Protein AF-A0A9D6YCY3-F1 (afdb_monomer)

Radius of gyration: 17.02 Å; Cα contacts (8 Å, |Δi|>4): 293; chains: 1; bounding box: 38×42×49 Å

Nearest PDB structures (foldseek):
  4r28-assembly1_B  TM=4.384E-01  e=3.736E-01  Mycobacterium sp. JLS
  1bam-assembly1_A-2  TM=3.112E-01  e=9.175E-02  Bacillus amyloliquefaciens
  2bam-assembly1_B  TM=3.836E-01  e=2.390E-01  Bacillus amyloliquefaciens
  2cv9-assembly1_A  TM=3.085E-01  e=8.564E-01  Thermus thermophilus HB8
  6ekr-assembly1_A-2  TM=2.820E-01  e=7.500E+00  Klebsiella pneumoniae

Mean predicted aligned error: 8.93 Å

pLDDT: mean 78.01, std 16.7, range [32.91, 96.12]

Foldseek 3Di:
DDDDPPPPQDWDFLLRLLVVVVVLVVVLVVDPCSVPPDCPPLNVQQVVQSVVQVQVCVVVVFPGKTKRQPDDVQARIWIWGDDPNDIQIAGEHEDEPDPPDPVDDPVNVLVVQLPRADLRYEYEYEYPDQDDDPDDDRDDHNYVWYKYKYQPDPVSQWMWIWTDNDPDIDIDIDGDDSDPPD

Solvent-accessible surface area (backbone atoms only — not comparable to full-atom values): 10715 Å² total; per-residue (Å²): 136,84,87,74,86,65,74,85,74,76,60,34,38,40,68,56,49,43,50,51,52,52,51,50,55,53,51,35,76,72,36,90,66,36,83,69,62,72,78,48,74,65,56,56,52,35,51,51,52,40,53,51,46,45,48,50,23,61,79,67,73,44,80,71,42,29,41,34,66,48,80,50,101,86,25,40,25,36,40,36,35,74,54,96,91,40,80,47,75,33,44,28,31,74,44,76,45,62,65,87,45,84,84,67,42,70,64,59,51,53,60,64,46,60,77,50,79,39,70,59,28,33,42,36,37,40,43,54,54,94,75,83,82,90,80,79,84,66,72,96,60,50,45,55,44,37,36,40,34,33,63,70,39,98,83,54,50,26,34,33,39,32,40,51,75,46,100,68,62,49,76,48,78,38,81,46,68,89,64,78,87,124

Secondary structure (DSSP, 8-state):
-----------EEHHHHHHHHHHHHHHHHH-TTTTT-PPPHHHHHHHHHHHHHHHHHHHHT-SSPEEEEEEETTEEEEEEEEETTEEEEEEEEEEEE-TT-TT--HHHHHHHHTT-EEEEEEEEEEE-SS---S-------EEEEEEEEEESSTTS-EEEEEE-SSSS-EEEEEE---S---

Structure (mmCIF, N/CA/C/O backbone):
data_AF-A0A9D6YCY3-F1
#
_entry.id   AF-A0A9D6YCY3-F1
#
loop_
_atom_site.group_PDB
_atom_site.id
_atom_site.type_symbol
_atom_site.label_atom_id
_atom_site.label_alt_id
_atom_site.label_comp_id
_atom_site.label_asym_id
_atom_site.label_entity_id
_atom_site.label_seq_id
_atom_site.pdbx_PDB_ins_code
_atom_site.Cartn_x
_atom_site.Cartn_y
_atom_site.Cartn_z
_atom_site.occupancy
_atom_site.B_iso_or_equiv
_atom_site.auth_seq_id
_atom_site.auth_comp_id
_atom_site.auth_asym_id
_atom_site.auth_atom_id
_atom_site.pdbx_PDB_model_num
ATOM 1 N N . MET A 1 1 ? -3.386 19.527 29.547 1.00 37.00 1 MET A N 1
ATOM 2 C CA . MET A 1 1 ? -3.660 19.798 28.121 1.00 37.00 1 MET A CA 1
ATOM 3 C C . MET A 1 1 ? -2.356 20.236 27.477 1.00 37.00 1 MET A C 1
ATOM 5 O O . MET A 1 1 ? -1.894 21.329 27.774 1.00 37.00 1 MET A O 1
ATOM 9 N N . LYS A 1 2 ? -1.692 19.360 26.714 1.00 32.91 2 LYS A N 1
ATOM 10 C CA . LYS A 1 2 ? -0.531 19.761 25.910 1.00 32.91 2 LYS A CA 1
ATOM 11 C C . LYS A 1 2 ? -1.067 20.219 24.556 1.00 32.91 2 LYS A C 1
ATOM 13 O O . LYS A 1 2 ? -1.599 19.403 23.816 1.00 32.91 2 LYS A O 1
ATOM 18 N N . ASN A 1 3 ? -0.966 21.519 24.296 1.00 39.25 3 ASN A N 1
ATOM 19 C CA . ASN A 1 3 ? -1.035 22.071 22.950 1.00 39.25 3 ASN A CA 1
ATOM 20 C C . ASN A 1 3 ? 0.219 21.605 22.213 1.00 39.25 3 ASN A C 1
ATOM 22 O O . ASN A 1 3 ? 1.317 22.076 22.506 1.00 39.25 3 ASN A O 1
ATOM 26 N N . THR A 1 4 ? 0.062 20.668 21.291 1.00 40.19 4 THR A N 1
ATOM 27 C CA . THR A 1 4 ? 1.063 20.367 20.272 1.00 40.19 4 THR A CA 1
ATOM 28 C C . THR A 1 4 ? 0.552 20.958 18.973 1.00 40.19 4 THR A C 1
ATOM 30 O O . THR A 1 4 ? -0.290 20.368 18.306 1.00 40.19 4 THR A O 1
ATOM 33 N N . ASN A 1 5 ? 1.052 22.152 18.648 1.00 39.97 5 ASN A N 1
ATOM 34 C CA . ASN A 1 5 ? 1.143 22.606 17.266 1.00 39.97 5 ASN A CA 1
ATOM 35 C C . ASN A 1 5 ? 2.124 21.654 16.569 1.00 39.97 5 ASN A C 1
ATOM 37 O O . ASN A 1 5 ? 3.319 21.937 16.484 1.00 39.97 5 ASN A O 1
ATOM 41 N N . GLU A 1 6 ? 1.639 20.484 16.156 1.00 43.09 6 GLU A N 1
ATOM 42 C CA . GLU A 1 6 ? 2.237 19.810 15.011 1.00 43.09 6 GLU A CA 1
ATOM 43 C C . GLU A 1 6 ? 2.037 20.763 13.823 1.00 43.09 6 GLU A C 1
ATOM 45 O O . GLU A 1 6 ? 0.935 21.299 13.678 1.00 43.09 6 GLU A O 1
ATOM 50 N N . PRO A 1 7 ? 3.083 21.079 13.037 1.00 44.22 7 PRO A N 1
ATOM 51 C CA . PRO A 1 7 ? 2.892 21.841 11.806 1.00 44.22 7 PRO A CA 1
ATOM 52 C C . PRO A 1 7 ? 1.799 21.142 11.000 1.00 44.22 7 PRO A C 1
ATOM 54 O O . PRO A 1 7 ? 1.855 19.917 10.915 1.00 44.22 7 PRO A O 1
ATOM 57 N N . ASP A 1 8 ? 0.817 21.892 10.484 1.00 48.88 8 ASP A N 1
ATOM 58 C CA . ASP A 1 8 ? -0.319 21.358 9.723 1.00 48.88 8 ASP A CA 1
ATOM 59 C C . ASP A 1 8 ? 0.191 20.331 8.704 1.00 48.88 8 ASP A C 1
ATOM 61 O O . ASP A 1 8 ? 0.761 20.680 7.670 1.00 48.88 8 ASP A O 1
ATOM 65 N N . GLU A 1 9 ? 0.082 19.046 9.050 1.00 66.44 9 GLU A N 1
ATOM 66 C CA . GLU A 1 9 ? 0.623 17.976 8.227 1.00 66.44 9 GLU A CA 1
ATOM 67 C C . GLU A 1 9 ? -0.213 17.940 6.950 1.00 66.44 9 GLU A C 1
ATOM 69 O O . GLU A 1 9 ? -1.410 17.637 6.998 1.00 66.44 9 GLU A O 1
ATOM 74 N N . GLU A 1 10 ? 0.389 18.286 5.810 1.00 80.69 10 GLU A N 1
ATOM 75 C CA . GLU A 1 10 ? -0.345 18.378 4.552 1.00 80.69 10 GLU A CA 1
ATOM 76 C C . GLU A 1 10 ? -0.622 16.974 4.003 1.00 80.69 10 GLU A C 1
ATOM 78 O O . GLU A 1 10 ? 0.117 16.389 3.212 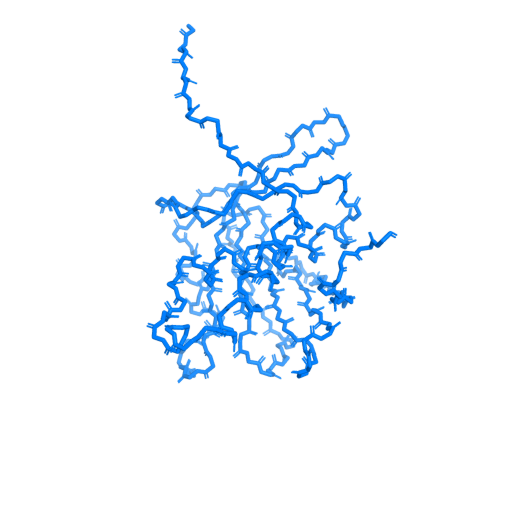1.00 80.69 10 GLU A O 1
ATOM 83 N N . PHE A 1 11 ? -1.716 16.401 4.486 1.00 89.31 11 PHE A N 1
ATOM 84 C CA . PHE A 1 11 ? -2.327 15.211 3.926 1.00 89.31 11 PHE A CA 1
ATOM 85 C C . PHE A 1 11 ? -2.932 15.546 2.564 1.00 89.31 11 PHE A C 1
ATOM 87 O O . PHE A 1 11 ? -3.880 16.328 2.474 1.00 89.31 11 PHE A O 1
ATOM 94 N N . LEU A 1 12 ? -2.459 14.876 1.519 1.00 91.06 12 LEU A N 1
ATOM 95 C CA . LEU A 1 12 ? -3.055 14.961 0.190 1.00 91.06 12 LEU A CA 1
ATOM 96 C C . LEU A 1 12 ? -3.796 13.668 -0.129 1.00 91.06 12 LEU A C 1
ATOM 98 O O . LEU A 1 12 ? -3.397 12.577 0.274 1.00 91.06 12 LEU A O 1
ATOM 102 N N . THR A 1 13 ? -4.895 13.770 -0.863 1.00 91.44 13 THR A N 1
ATOM 103 C CA . THR A 1 13 ? -5.560 12.591 -1.426 1.00 91.44 13 THR A CA 1
ATOM 104 C C . THR A 1 13 ? -4.646 11.884 -2.427 1.00 91.44 13 THR A C 1
ATOM 106 O O . THR A 1 13 ? -3.735 12.491 -2.998 1.00 91.44 13 THR A O 1
ATOM 109 N N . THR A 1 14 ? -4.906 10.601 -2.684 1.00 88.31 14 THR A N 1
ATOM 110 C CA . THR A 1 14 ? -4.180 9.850 -3.722 1.00 88.31 14 THR A CA 1
ATOM 111 C C . THR A 1 14 ? -4.240 10.555 -5.079 1.00 88.31 14 THR A C 1
ATOM 113 O O . THR A 1 14 ? -3.233 10.616 -5.773 1.00 88.31 14 THR A O 1
ATOM 116 N N . ASP A 1 15 ? -5.374 11.165 -5.429 1.00 86.81 15 ASP A N 1
ATOM 117 C CA . ASP A 1 15 ? -5.556 11.859 -6.711 1.00 86.81 15 ASP A CA 1
ATOM 118 C C . ASP A 1 15 ? -4.749 13.165 -6.794 1.00 86.81 15 ASP A C 1
ATOM 120 O O . ASP A 1 15 ? -4.160 13.476 -7.835 1.00 86.81 15 ASP A O 1
ATOM 124 N N . GLN A 1 16 ? -4.659 13.912 -5.688 1.00 89.19 16 GLN A N 1
ATOM 125 C CA . GLN A 1 16 ? -3.807 15.104 -5.599 1.00 89.19 16 GLN A CA 1
ATOM 126 C C . GLN A 1 16 ? -2.328 14.737 -5.755 1.00 89.19 16 GLN A C 1
ATOM 128 O O . GLN A 1 16 ? -1.628 15.346 -6.565 1.00 89.19 16 GLN A O 1
ATOM 133 N N . TRP A 1 17 ? -1.867 13.696 -5.057 1.00 88.06 17 TRP A N 1
ATOM 134 C CA . TRP A 1 17 ? -0.503 13.194 -5.214 1.00 88.06 17 TRP A CA 1
ATOM 135 C C . TRP A 1 17 ? -0.211 12.730 -6.643 1.00 88.06 17 TRP A C 1
ATOM 137 O O . TRP A 1 17 ? 0.811 13.104 -7.220 1.00 88.06 17 TRP A O 1
ATOM 147 N N . LEU A 1 18 ? -1.109 11.944 -7.245 1.00 84.56 18 LEU A N 1
ATOM 148 C CA . LEU A 1 18 ? -0.951 11.483 -8.626 1.00 84.56 18 LEU A CA 1
ATOM 149 C C . LEU A 1 18 ? -0.866 12.656 -9.609 1.00 84.56 18 LEU A C 1
ATOM 151 O O . LEU A 1 18 ? -0.046 12.615 -10.528 1.00 84.56 18 LEU A O 1
ATOM 155 N N . SER A 1 19 ? -1.637 13.721 -9.382 1.00 84.19 19 SER A N 1
ATOM 156 C CA . SER A 1 19 ? -1.566 14.950 -10.181 1.00 84.19 19 SER A CA 1
ATOM 157 C C . SER A 1 19 ? -0.201 15.638 -10.059 1.00 84.19 19 SER A C 1
ATOM 159 O O . SER A 1 19 ? 0.386 16.012 -11.077 1.00 84.19 19 SER A O 1
ATOM 161 N N . ILE A 1 20 ? 0.350 15.732 -8.841 1.00 82.88 20 ILE A N 1
ATOM 162 C CA . ILE A 1 20 ? 1.695 16.279 -8.593 1.00 82.88 20 ILE A CA 1
ATOM 163 C C . ILE A 1 20 ? 2.756 15.449 -9.324 1.00 82.88 20 ILE A C 1
ATOM 165 O O . ILE A 1 20 ? 3.563 15.998 -10.075 1.00 82.88 20 ILE A O 1
ATOM 169 N N . PHE A 1 21 ? 2.733 14.123 -9.171 1.00 80.00 21 PHE A N 1
ATOM 170 C CA . PHE A 1 21 ? 3.717 13.246 -9.808 1.00 80.00 21 PHE A CA 1
ATOM 171 C C . PHE A 1 21 ? 3.627 13.248 -11.336 1.00 80.00 21 PHE A C 1
ATOM 173 O O . PHE A 1 21 ? 4.662 13.206 -12.007 1.00 80.00 21 PHE A O 1
ATOM 180 N N . CYS A 1 22 ? 2.419 13.323 -11.901 1.00 74.75 22 CYS A N 1
ATOM 181 C CA . CYS A 1 22 ? 2.245 13.480 -13.344 1.00 74.75 22 CYS A CA 1
ATOM 182 C C . CYS A 1 22 ? 2.843 14.808 -13.825 1.00 74.75 22 CYS A C 1
ATOM 184 O O . CYS A 1 22 ? 3.604 14.812 -14.793 1.00 74.75 22 CYS A O 1
ATOM 186 N N . GLY A 1 23 ? 2.576 15.911 -13.116 1.00 68.69 23 GLY A N 1
ATOM 187 C CA . GLY A 1 23 ? 3.163 17.219 -13.414 1.00 68.69 23 GLY A CA 1
ATOM 188 C C . GLY A 1 23 ? 4.695 17.215 -13.349 1.00 68.69 23 GLY A C 1
ATOM 189 O O . GLY A 1 23 ? 5.351 17.688 -14.278 1.00 68.69 23 GLY A O 1
ATOM 190 N N . LEU A 1 24 ? 5.274 16.610 -12.306 1.00 67.62 24 LEU A N 1
ATOM 191 C CA . LEU A 1 24 ? 6.727 16.488 -12.137 1.00 67.62 24 LEU A CA 1
ATOM 192 C C . LEU A 1 24 ? 7.377 15.660 -13.251 1.00 67.62 24 LEU A C 1
ATOM 194 O O . LEU A 1 24 ? 8.379 16.087 -13.824 1.00 67.62 24 LEU A O 1
ATOM 198 N N . LYS A 1 25 ? 6.802 14.502 -13.604 1.00 63.94 25 LYS A N 1
ATOM 199 C CA . LYS A 1 25 ? 7.333 13.650 -14.683 1.00 63.94 25 LYS A CA 1
ATOM 200 C C . LYS A 1 25 ? 7.265 14.343 -16.045 1.00 63.94 25 LYS A C 1
ATOM 202 O O . LYS A 1 25 ? 8.217 14.240 -16.815 1.00 63.94 25 LYS A O 1
ATOM 207 N N . ILE A 1 26 ? 6.192 15.086 -16.326 1.00 59.69 26 ILE A N 1
ATOM 208 C CA . ILE A 1 26 ? 6.070 15.880 -17.559 1.00 59.69 26 ILE A CA 1
ATOM 209 C C . ILE A 1 26 ? 7.119 17.005 -17.584 1.00 59.69 26 ILE A C 1
ATOM 211 O O . ILE A 1 26 ? 7.821 17.158 -18.582 1.00 59.69 26 ILE A O 1
ATOM 215 N N . GLY A 1 27 ? 7.286 17.748 -16.485 1.00 58.00 27 GLY A N 1
ATOM 216 C CA . GLY A 1 27 ? 8.274 18.831 -16.392 1.00 58.00 27 GLY A CA 1
ATOM 217 C C . GLY A 1 27 ? 9.733 18.357 -16.484 1.00 58.00 27 GLY A C 1
ATOM 218 O O . GLY A 1 27 ? 10.567 19.017 -17.112 1.00 58.00 27 GLY A O 1
ATOM 219 N N . LEU A 1 28 ? 10.050 17.184 -15.924 1.00 58.31 28 LEU A N 1
ATOM 220 C CA . LEU A 1 28 ? 11.372 16.552 -16.049 1.00 58.31 28 LEU A CA 1
ATOM 221 C C . LEU A 1 28 ? 11.677 16.129 -17.491 1.00 58.31 28 LEU A C 1
ATOM 223 O O . LEU A 1 28 ? 12.800 16.317 -17.950 1.00 58.31 28 LEU A O 1
ATOM 227 N N . LEU A 1 29 ? 10.683 15.617 -18.224 1.00 56.25 29 LEU A N 1
ATOM 228 C CA . LEU A 1 29 ? 10.835 15.255 -19.640 1.00 56.25 2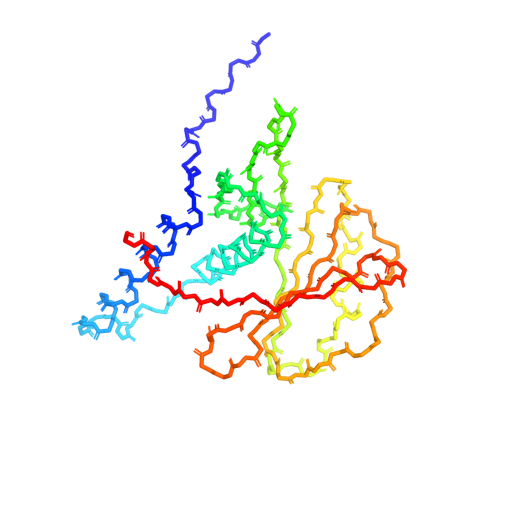9 LEU A CA 1
ATOM 229 C C . LEU A 1 29 ? 11.011 16.478 -20.556 1.00 56.25 29 LEU A C 1
ATOM 231 O O . LEU A 1 29 ? 11.586 16.353 -21.634 1.00 56.25 29 LEU A O 1
ATOM 235 N N . GLN A 1 30 ? 10.520 17.650 -20.143 1.00 55.00 30 GLN A N 1
ATOM 236 C CA . GLN A 1 30 ? 10.552 18.879 -20.944 1.00 55.00 30 GLN A CA 1
ATOM 237 C C . GLN A 1 30 ? 11.751 19.798 -20.650 1.00 55.00 30 GLN A C 1
ATOM 239 O O . GLN A 1 30 ? 12.047 20.679 -21.457 1.00 55.00 30 GLN A O 1
ATOM 244 N N . SER A 1 31 ? 12.469 19.613 -19.537 1.00 49.94 31 SER A N 1
ATOM 245 C CA . SER A 1 31 ? 13.605 20.471 -19.163 1.00 49.94 31 SER A CA 1
ATOM 246 C C . SER A 1 31 ? 14.960 19.831 -19.495 1.00 49.94 31 SER A C 1
ATOM 248 O O . SER A 1 31 ? 15.224 18.678 -19.167 1.00 49.94 31 SER A O 1
ATOM 250 N N . ARG A 1 32 ? 15.876 20.606 -20.101 1.00 46.62 32 ARG A N 1
ATOM 251 C CA . ARG A 1 32 ? 17.278 20.193 -20.344 1.00 46.62 32 ARG A CA 1
ATOM 252 C C . ARG A 1 32 ? 18.046 19.874 -19.047 1.00 46.62 32 ARG A C 1
ATOM 254 O O . ARG A 1 32 ? 18.997 19.104 -19.092 1.00 46.62 32 ARG A O 1
ATOM 261 N N . GLU A 1 33 ? 17.619 20.429 -17.912 1.00 48.00 33 GLU A N 1
ATOM 262 C CA . GLU A 1 33 ? 18.169 20.161 -16.571 1.00 48.00 33 GLU A CA 1
ATOM 263 C C . GLU A 1 33 ? 17.530 18.939 -15.880 1.00 48.00 33 GLU A C 1
ATOM 265 O O . GLU A 1 33 ? 18.124 18.358 -14.969 1.00 48.00 33 GLU A O 1
ATOM 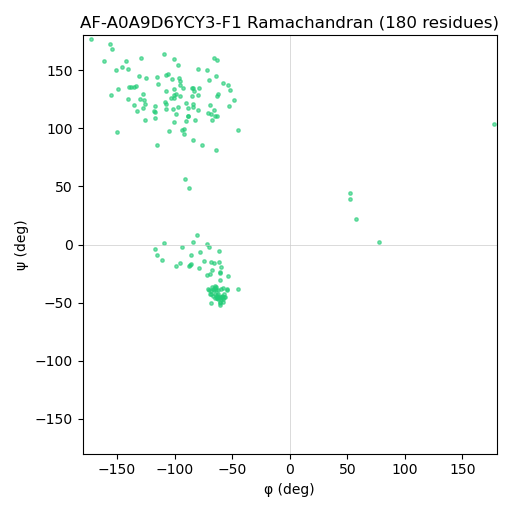270 N N . GLY A 1 34 ? 16.359 18.481 -16.346 1.00 44.66 34 GLY A N 1
ATOM 271 C CA . GLY A 1 34 ? 15.658 17.300 -15.830 1.00 44.66 34 GLY A CA 1
ATOM 272 C C . GLY A 1 34 ? 16.399 15.981 -16.064 1.00 44.66 34 GLY A C 1
ATOM 273 O O . GLY A 1 34 ? 16.140 15.004 -15.367 1.00 44.66 34 GLY A O 1
ATOM 274 N N . LEU A 1 35 ? 17.393 15.967 -16.962 1.00 40.78 35 LEU A N 1
ATOM 275 C CA . LEU A 1 35 ? 18.302 14.831 -17.150 1.00 40.78 35 LEU A CA 1
ATOM 276 C C . LEU A 1 35 ? 19.246 14.594 -15.950 1.00 40.78 35 LEU A C 1
ATOM 278 O O . LEU A 1 35 ? 19.862 13.531 -15.867 1.00 40.78 35 LEU A O 1
ATOM 282 N N . HIS A 1 36 ? 19.388 15.561 -15.032 1.00 41.84 36 HIS A N 1
ATOM 283 C CA . HIS A 1 36 ? 20.332 15.485 -13.909 1.00 41.84 36 HIS A CA 1
ATOM 284 C C . HIS A 1 36 ? 19.704 15.435 -12.518 1.00 41.84 36 HIS A C 1
ATOM 286 O O . HIS A 1 36 ? 20.410 15.118 -11.557 1.00 41.84 36 HIS A O 1
ATOM 292 N N . ARG A 1 37 ? 18.390 15.647 -12.376 1.00 44.22 37 ARG A N 1
ATOM 293 C CA . ARG A 1 37 ? 17.733 15.392 -11.092 1.00 44.22 37 ARG A CA 1
ATOM 294 C C . ARG A 1 37 ? 17.382 13.911 -11.003 1.00 44.22 37 ARG A C 1
ATOM 296 O O . ARG A 1 37 ? 16.316 13.476 -11.425 1.00 44.22 37 ARG A O 1
ATOM 303 N N . LYS A 1 38 ? 18.314 13.127 -10.461 1.00 48.78 38 LYS A N 1
ATOM 304 C CA . LYS A 1 38 ? 18.021 11.781 -9.961 1.00 48.78 38 LYS A CA 1
ATOM 305 C C . LYS A 1 38 ? 16.844 11.936 -8.989 1.00 48.78 38 LYS A C 1
ATOM 307 O O . LYS A 1 38 ? 16.982 12.706 -8.039 1.00 48.78 38 LYS A O 1
ATOM 312 N N . LEU A 1 39 ? 15.703 11.297 -9.266 1.00 53.84 39 LEU A N 1
ATOM 313 C CA . LEU A 1 39 ? 14.607 11.207 -8.295 1.00 53.84 39 LEU A CA 1
ATOM 314 C C . LEU A 1 39 ? 15.231 10.769 -6.970 1.00 53.84 39 LEU A C 1
ATOM 316 O O . LEU A 1 39 ? 16.028 9.822 -6.935 1.00 53.84 39 LEU A O 1
ATOM 320 N N . VAL A 1 40 ? 15.004 11.558 -5.923 1.00 63.34 40 VAL A N 1
ATOM 321 C CA . VAL A 1 40 ? 15.607 11.272 -4.622 1.00 63.34 40 VAL A CA 1
ATOM 322 C C . VAL A 1 40 ? 14.878 10.049 -4.065 1.00 63.34 40 VAL A C 1
ATOM 324 O O . VAL A 1 40 ? 13.715 9.827 -4.383 1.00 63.34 40 VAL A O 1
ATOM 327 N N . LYS A 1 41 ? 15.547 9.229 -3.248 1.00 66.81 41 LYS A N 1
ATOM 328 C CA . LYS A 1 41 ? 14.951 8.042 -2.600 1.00 66.81 41 LYS A CA 1
ATOM 329 C C . LYS A 1 41 ? 13.562 8.334 -1.998 1.00 66.81 41 LYS A C 1
ATOM 331 O O . LYS A 1 41 ? 12.661 7.512 -2.111 1.00 66.81 41 LYS A O 1
ATOM 336 N N . GLU A 1 42 ? 13.403 9.524 -1.428 1.00 69.25 42 GLU A N 1
ATOM 337 C CA . GLU A 1 42 ? 12.160 10.038 -0.849 1.00 69.25 42 GLU A CA 1
ATOM 338 C C . GLU A 1 42 ? 11.022 10.172 -1.879 1.00 69.25 42 GLU A C 1
ATOM 340 O O . GLU A 1 42 ? 9.886 9.812 -1.578 1.00 69.25 42 GLU A O 1
ATOM 345 N N . ASP A 1 43 ? 11.310 10.609 -3.112 1.00 74.94 43 ASP A N 1
ATOM 346 C CA . ASP A 1 43 ? 10.315 10.715 -4.190 1.00 74.94 43 ASP A CA 1
ATOM 347 C C . ASP A 1 43 ? 9.807 9.325 -4.610 1.00 74.94 43 ASP A C 1
ATOM 349 O O . ASP A 1 43 ? 8.617 9.139 -4.875 1.00 74.94 43 ASP A O 1
ATOM 353 N N . ASP A 1 44 ? 10.706 8.336 -4.647 1.00 78.19 44 ASP A N 1
ATOM 354 C CA . ASP A 1 44 ? 10.371 6.952 -4.987 1.00 78.19 44 ASP A CA 1
ATOM 355 C C . ASP A 1 44 ? 9.551 6.274 -3.880 1.00 78.19 44 ASP A C 1
ATOM 357 O O . ASP A 1 44 ? 8.630 5.510 -4.179 1.00 78.19 44 ASP A O 1
ATOM 361 N N . GLU A 1 45 ? 9.862 6.533 -2.608 1.00 82.75 45 GLU A N 1
ATOM 362 C CA . GLU A 1 45 ? 9.098 6.030 -1.459 1.00 82.75 45 GLU A CA 1
ATOM 363 C C . GLU A 1 45 ? 7.717 6.701 -1.382 1.00 82.75 45 GLU A C 1
ATOM 365 O O . GLU A 1 45 ? 6.705 6.011 -1.237 1.00 82.75 45 GLU A O 1
ATOM 370 N N . ALA A 1 46 ? 7.636 8.016 -1.607 1.00 86.69 46 ALA A N 1
ATOM 371 C CA . ALA A 1 46 ? 6.369 8.740 -1.684 1.00 86.69 46 ALA A CA 1
ATOM 372 C C . ALA A 1 46 ? 5.487 8.248 -2.842 1.00 86.69 46 ALA A C 1
ATOM 374 O O . ALA A 1 46 ? 4.296 7.982 -2.654 1.00 86.69 46 ALA A O 1
ATOM 375 N N . TRP A 1 47 ? 6.068 8.051 -4.030 1.00 87.81 47 TRP A N 1
ATOM 376 C CA . TRP A 1 47 ? 5.366 7.464 -5.172 1.00 87.81 47 TRP A CA 1
ATOM 377 C C . TRP A 1 47 ? 4.821 6.073 -4.837 1.00 87.81 47 TRP A C 1
ATOM 379 O O . TRP A 1 47 ? 3.647 5.790 -5.081 1.00 87.81 47 TRP A O 1
ATOM 389 N N . GLN A 1 48 ? 5.641 5.211 -4.233 1.00 90.31 48 GLN A N 1
ATOM 390 C CA . GLN A 1 48 ? 5.217 3.868 -3.835 1.00 90.31 48 GLN A CA 1
ATOM 391 C C . GLN A 1 48 ? 4.081 3.896 -2.802 1.00 90.31 48 GLN A C 1
ATOM 393 O O . GLN A 1 48 ? 3.112 3.149 -2.957 1.00 90.31 48 GLN A O 1
ATOM 398 N N . ALA A 1 49 ? 4.156 4.776 -1.796 1.00 92.81 49 ALA A N 1
ATOM 399 C CA . ALA A 1 49 ? 3.089 4.959 -0.810 1.00 92.81 49 ALA A CA 1
ATOM 400 C C . ALA A 1 49 ? 1.773 5.364 -1.482 1.00 92.81 49 ALA A C 1
ATOM 402 O O . ALA A 1 49 ? 0.721 4.805 -1.182 1.00 92.81 49 ALA A O 1
ATOM 403 N N . VAL A 1 50 ? 1.829 6.308 -2.421 1.00 93.00 50 VAL A N 1
ATOM 404 C CA . VAL A 1 50 ? 0.644 6.828 -3.113 1.00 93.00 50 VAL A CA 1
ATOM 405 C C . VAL A 1 50 ? 0.018 5.784 -4.031 1.00 93.00 50 VAL A C 1
ATOM 407 O O . VAL A 1 50 ? -1.203 5.640 -4.032 1.00 93.00 50 VAL A O 1
ATOM 410 N N . ILE A 1 51 ? 0.823 5.024 -4.777 1.00 93.12 51 ILE A N 1
ATOM 411 C CA . ILE A 1 51 ? 0.315 3.967 -5.664 1.00 93.12 51 ILE A CA 1
ATOM 412 C C . ILE A 1 51 ? -0.315 2.829 -4.865 1.00 93.12 51 ILE A C 1
ATOM 414 O O . ILE A 1 51 ? -1.419 2.383 -5.191 1.00 93.12 51 ILE A O 1
ATOM 418 N N . PHE A 1 52 ? 0.341 2.402 -3.785 1.00 95.19 52 PHE A N 1
ATOM 419 C CA . PHE A 1 52 ? -0.258 1.452 -2.855 1.00 95.19 52 PHE A CA 1
ATOM 420 C C . PHE A 1 52 ? -1.556 2.011 -2.256 1.00 95.19 52 PHE A C 1
ATOM 422 O O . PHE A 1 52 ? -2.565 1.311 -2.249 1.00 95.19 52 PHE A O 1
ATOM 429 N N . GLY A 1 53 ? -1.564 3.278 -1.830 1.00 95.50 53 GLY A N 1
ATOM 430 C CA . GLY A 1 53 ? -2.744 3.953 -1.290 1.00 95.50 53 GLY A CA 1
ATOM 431 C C . GLY A 1 53 ? -3.908 3.984 -2.276 1.00 95.50 53 GLY A C 1
ATOM 432 O O . GLY A 1 53 ? -5.027 3.638 -1.908 1.00 95.50 53 GLY A O 1
ATOM 433 N N . TYR A 1 54 ? -3.647 4.305 -3.543 1.00 94.38 54 TYR A N 1
ATOM 434 C CA . TYR A 1 54 ? -4.647 4.263 -4.610 1.00 94.38 54 TYR A CA 1
ATOM 435 C C . TYR A 1 54 ? -5.262 2.864 -4.749 1.00 94.38 54 TYR A C 1
ATOM 437 O O . TYR A 1 54 ? -6.486 2.711 -4.748 1.00 94.38 54 TYR A O 1
ATOM 445 N N . ALA A 1 55 ? -4.418 1.830 -4.828 1.00 95.12 55 ALA A N 1
ATOM 446 C CA . ALA A 1 55 ? -4.884 0.455 -4.968 1.00 95.12 55 ALA A CA 1
ATOM 447 C C . ALA A 1 55 ? -5.663 -0.015 -3.731 1.00 95.12 55 ALA A C 1
ATOM 449 O O . ALA A 1 55 ? -6.724 -0.624 -3.866 1.00 95.12 55 ALA A O 1
ATOM 450 N N . PHE A 1 56 ? -5.171 0.311 -2.536 1.00 96.12 56 PHE A N 1
ATOM 451 C CA . PHE A 1 56 ? -5.826 0.015 -1.267 1.00 96.12 56 PHE A CA 1
ATOM 452 C C . PHE A 1 56 ? -7.203 0.685 -1.174 1.00 96.12 56 PHE A C 1
ATOM 454 O O . PHE A 1 56 ? -8.195 0.016 -0.890 1.00 96.12 56 PHE A O 1
ATOM 461 N N . ALA A 1 57 ? -7.281 1.983 -1.479 1.00 94.81 57 ALA A N 1
ATOM 462 C CA . ALA A 1 57 ? -8.530 2.735 -1.507 1.00 94.81 57 ALA A CA 1
ATOM 463 C C . ALA A 1 57 ? -9.551 2.097 -2.455 1.00 94.81 57 ALA A C 1
ATOM 465 O O . ALA A 1 57 ? -10.701 1.886 -2.072 1.00 94.81 57 ALA A O 1
ATOM 466 N N . PHE A 1 58 ? -9.105 1.707 -3.653 1.00 94.62 58 PHE A N 1
ATOM 467 C CA . PHE A 1 58 ? -9.945 1.049 -4.647 1.00 94.62 58 PHE A CA 1
ATOM 468 C C . PHE A 1 58 ? -10.513 -0.285 -4.141 1.00 94.62 58 PHE A C 1
ATOM 470 O O . PHE A 1 58 ? -11.724 -0.492 -4.185 1.00 94.62 58 PHE A O 1
ATOM 477 N N . VAL A 1 59 ? -9.668 -1.193 -3.633 1.00 95.62 59 VAL A N 1
ATOM 478 C CA . VAL A 1 59 ? -10.130 -2.536 -3.216 1.00 95.62 59 VAL A CA 1
ATOM 479 C C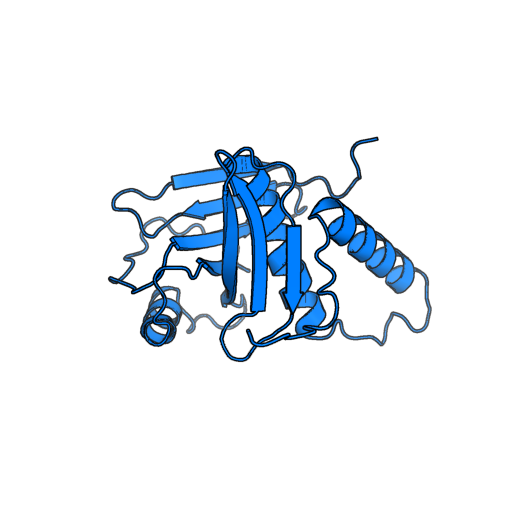 . VAL A 1 59 ? -10.960 -2.512 -1.936 1.00 95.62 59 VAL A C 1
ATOM 481 O O . VAL A 1 59 ? -11.786 -3.396 -1.722 1.00 95.62 59 VAL A O 1
ATOM 484 N N . ARG A 1 60 ? -10.747 -1.510 -1.076 1.00 94.44 60 ARG A N 1
ATOM 485 C CA . ARG A 1 60 ? -11.498 -1.334 0.173 1.00 94.44 60 ARG A CA 1
ATOM 486 C C . ARG A 1 60 ? -12.702 -0.406 0.028 1.00 94.44 60 ARG A C 1
ATOM 488 O O . ARG A 1 60 ? -13.424 -0.233 1.004 1.00 94.44 60 ARG A O 1
ATOM 495 N N . ASN A 1 61 ? -12.925 0.166 -1.158 1.00 93.75 61 ASN A N 1
ATOM 496 C CA . ASN A 1 61 ? -13.954 1.174 -1.412 1.00 93.75 61 ASN A CA 1
ATOM 497 C C . ASN A 1 61 ? -13.873 2.363 -0.429 1.00 93.75 61 ASN A C 1
ATOM 499 O O . ASN A 1 61 ? -14.876 2.809 0.128 1.00 93.75 61 ASN A O 1
ATOM 503 N N . ILE A 1 62 ? -12.653 2.848 -0.180 1.00 93.12 62 ILE A N 1
ATOM 504 C CA . ILE A 1 62 ? -12.370 3.966 0.724 1.00 93.12 62 ILE A CA 1
ATOM 505 C C . ILE A 1 62 ? -12.196 5.230 -0.107 1.00 93.12 62 ILE A C 1
ATOM 507 O O . ILE A 1 62 ? -11.203 5.380 -0.815 1.00 93.12 62 ILE A O 1
ATOM 511 N N . HIS A 1 63 ? -13.129 6.171 0.031 1.00 87.50 63 HIS A N 1
ATOM 512 C CA . HIS A 1 63 ? -13.032 7.472 -0.617 1.00 87.50 63 HIS A CA 1
ATOM 513 C C . HIS A 1 63 ? -13.531 8.594 0.310 1.00 87.50 63 HIS A C 1
ATOM 515 O O . HIS A 1 63 ? -14.678 8.535 0.757 1.00 87.50 63 HIS A O 1
ATOM 521 N N . PRO A 1 64 ? -12.715 9.632 0.573 1.00 90.69 64 PRO A N 1
ATOM 522 C CA . PRO A 1 64 ? -11.307 9.782 0.179 1.00 90.69 64 PRO A CA 1
ATOM 523 C C . PRO A 1 64 ? -10.333 8.999 1.089 1.00 90.69 64 PRO A C 1
ATOM 525 O O . PRO A 1 64 ? -10.578 8.822 2.284 1.00 90.69 64 PRO A O 1
ATOM 528 N N . LEU A 1 65 ? -9.196 8.580 0.520 1.00 94.56 65 LEU A N 1
ATOM 529 C CA . LEU A 1 65 ? -7.995 8.187 1.264 1.00 94.56 65 LEU A CA 1
ATOM 530 C C . LEU A 1 65 ? -6.978 9.326 1.172 1.00 94.56 65 LEU A C 1
ATOM 532 O O . LEU A 1 65 ? -6.617 9.754 0.073 1.00 94.56 65 LEU A O 1
ATOM 536 N N . TRP A 1 66 ? -6.500 9.783 2.323 1.00 95.25 66 TRP A N 1
ATOM 537 C CA . TRP A 1 66 ? -5.434 10.768 2.425 1.00 95.25 66 TRP A CA 1
ATOM 538 C C . TRP A 1 66 ? -4.104 10.105 2.779 1.00 95.25 66 TRP A C 1
ATOM 540 O O . TRP A 1 66 ? -4.053 9.190 3.602 1.00 95.25 66 TRP A O 1
ATOM 550 N N . VAL A 1 67 ? -3.028 10.611 2.187 1.00 93.38 67 VAL A N 1
ATOM 551 C CA . VAL A 1 67 ? -1.662 10.117 2.330 1.00 93.38 67 VAL A CA 1
ATOM 552 C C . VAL A 1 67 ? -0.756 11.270 2.745 1.00 93.38 67 VAL A C 1
ATOM 554 O O . VAL A 1 67 ? -0.657 12.283 2.050 1.00 93.38 67 VAL A O 1
ATOM 557 N N . LEU A 1 68 ? -0.065 11.081 3.862 1.00 91.88 68 LEU A N 1
ATOM 558 C CA . LEU A 1 68 ? 1.108 11.858 4.240 1.00 91.88 68 LEU A CA 1
ATOM 559 C C . LEU A 1 68 ? 2.338 11.018 3.892 1.00 91.88 68 LEU A C 1
ATOM 561 O O . LEU A 1 68 ? 2.611 10.030 4.570 1.00 91.88 68 LEU A O 1
ATOM 565 N N . ALA A 1 69 ? 3.044 11.369 2.818 1.00 84.62 69 ALA A N 1
ATOM 566 C CA . ALA A 1 69 ? 4.275 10.697 2.412 1.00 84.62 69 ALA A CA 1
ATOM 567 C C . ALA A 1 69 ? 5.476 11.410 3.045 1.00 84.62 69 ALA A C 1
ATOM 569 O O . ALA A 1 69 ? 5.880 12.477 2.585 1.00 84.62 69 ALA A O 1
ATOM 570 N N . ARG A 1 70 ? 6.000 10.856 4.141 1.00 78.75 70 ARG A N 1
ATOM 571 C CA . ARG A 1 70 ? 7.134 11.422 4.876 1.00 78.75 70 ARG A CA 1
ATOM 572 C C . ARG A 1 70 ? 7.845 10.321 5.648 1.00 78.75 70 ARG A C 1
ATOM 574 O O . ARG A 1 70 ? 7.216 9.635 6.450 1.00 78.75 70 ARG A O 1
ATOM 581 N N . GLU A 1 71 ? 9.160 10.241 5.473 1.00 66.44 71 GLU A N 1
ATOM 582 C CA . GLU A 1 71 ? 10.020 9.378 6.280 1.00 66.44 71 GLU A CA 1
ATOM 583 C C . GLU A 1 71 ? 10.031 9.881 7.736 1.00 66.44 71 GLU A C 1
ATOM 585 O O . GLU A 1 71 ? 10.448 11.003 8.042 1.00 66.44 71 GLU A O 1
ATOM 590 N N . ASN A 1 72 ? 9.517 9.049 8.637 1.00 73.31 72 ASN A N 1
ATOM 591 C CA . ASN A 1 72 ? 9.742 9.115 10.075 1.00 73.31 72 ASN A CA 1
ATOM 592 C C . ASN A 1 72 ? 10.633 7.920 10.459 1.00 73.31 72 ASN A C 1
ATOM 594 O O . ASN A 1 72 ? 10.766 6.966 9.697 1.00 73.31 72 ASN A O 1
ATOM 598 N N . GLN A 1 73 ? 11.241 7.941 11.645 1.00 68.00 73 GLN A N 1
ATOM 599 C CA . GLN A 1 73 ? 12.114 6.862 12.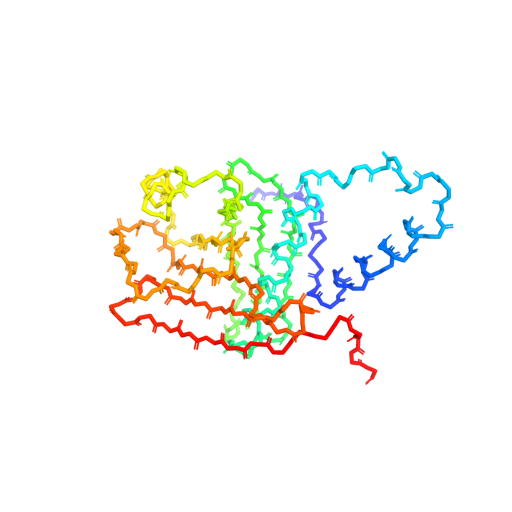121 1.00 68.00 73 GLN A CA 1
ATOM 600 C C . GLN A 1 73 ? 11.437 5.478 12.079 1.00 68.00 73 GLN A C 1
ATOM 602 O O . GLN A 1 73 ? 12.128 4.475 11.898 1.00 68.00 73 GLN A O 1
ATOM 607 N N . ASP A 1 74 ? 10.104 5.438 12.185 1.00 77.06 74 ASP A N 1
ATOM 608 C CA . ASP A 1 74 ? 9.325 4.205 12.334 1.00 77.06 74 ASP A CA 1
ATOM 609 C C . ASP A 1 74 ? 8.458 3.826 11.116 1.00 77.06 74 ASP A C 1
ATOM 611 O O . ASP A 1 74 ? 7.945 2.706 11.062 1.00 77.06 74 ASP A O 1
ATOM 615 N N . TYR A 1 75 ? 8.249 4.735 10.157 1.00 83.81 75 TYR A N 1
ATOM 616 C CA . TYR A 1 75 ? 7.384 4.515 8.989 1.00 83.81 75 TYR A CA 1
ATOM 617 C C . TYR A 1 75 ? 7.679 5.512 7.859 1.00 83.81 75 TYR A C 1
ATOM 619 O O . TYR A 1 75 ? 8.171 6.609 8.102 1.00 83.81 75 TYR A O 1
ATOM 627 N N . ASP A 1 76 ? 7.308 5.157 6.627 1.00 89.00 76 ASP A N 1
ATOM 628 C CA . ASP A 1 76 ? 7.593 5.966 5.430 1.00 89.00 76 ASP A CA 1
ATOM 629 C C . ASP A 1 76 ? 6.387 6.820 4.991 1.00 89.00 76 ASP A C 1
ATOM 631 O O . ASP A 1 76 ? 6.523 7.777 4.228 1.00 89.00 76 ASP A O 1
ATOM 635 N N . ALA A 1 77 ? 5.180 6.472 5.449 1.00 92.25 77 ALA A N 1
ATOM 636 C CA . ALA A 1 77 ? 3.964 7.235 5.193 1.00 92.25 77 ALA A CA 1
ATOM 637 C C . ALA A 1 77 ? 2.896 7.012 6.274 1.00 92.25 77 ALA A C 1
ATOM 639 O O . ALA A 1 77 ? 2.976 6.080 7.073 1.00 92.25 77 ALA A O 1
ATOM 640 N N . VAL A 1 78 ? 1.854 7.845 6.269 1.00 93.62 78 VAL A N 1
ATOM 641 C CA . VAL A 1 78 ? 0.636 7.651 7.068 1.00 93.62 78 VAL A CA 1
ATOM 642 C C . VAL A 1 78 ? -0.582 7.739 6.165 1.00 93.62 78 VAL A C 1
ATOM 644 O O . VAL A 1 78 ? -0.755 8.703 5.417 1.00 93.62 78 VAL A O 1
ATOM 647 N N . PHE A 1 79 ? -1.453 6.744 6.268 1.00 95.56 79 PHE A N 1
ATOM 648 C CA . PHE A 1 79 ? -2.764 6.747 5.636 1.00 95.56 79 PHE A CA 1
ATOM 649 C C . PHE A 1 79 ? -3.819 7.231 6.613 1.00 95.56 79 PHE A C 1
ATOM 651 O O . PHE A 1 79 ? -3.799 6.880 7.793 1.00 95.56 79 PHE A O 1
ATOM 658 N N . LYS A 1 80 ? -4.765 8.016 6.109 1.00 95.50 80 LYS A N 1
ATOM 659 C CA . LYS A 1 80 ? -5.898 8.525 6.873 1.00 95.50 80 LYS A CA 1
ATOM 660 C C . LYS A 1 80 ? -7.170 8.382 6.052 1.00 95.50 80 LYS A C 1
ATOM 662 O O . LYS A 1 80 ? -7.171 8.708 4.870 1.00 95.50 80 LYS A O 1
ATOM 667 N N . TRP A 1 81 ? -8.247 7.908 6.667 1.00 95.19 81 TRP A N 1
ATOM 668 C CA . TRP A 1 81 ? -9.576 7.852 6.050 1.00 95.19 81 TRP A CA 1
ATOM 669 C C . TRP A 1 81 ? -10.678 7.822 7.109 1.00 95.19 81 TRP A C 1
ATOM 671 O O . TRP A 1 81 ? -10.401 7.716 8.302 1.00 95.19 81 TRP A O 1
ATOM 681 N N . MET A 1 82 ? -11.931 7.932 6.674 1.00 93.69 82 MET A N 1
ATOM 682 C CA . MET A 1 82 ? -13.106 7.751 7.526 1.00 93.69 82 MET A CA 1
ATOM 683 C C . MET A 1 82 ? -13.692 6.357 7.315 1.00 93.69 82 MET A C 1
ATOM 685 O O . MET A 1 82 ? -13.981 5.974 6.185 1.00 93.69 82 MET A O 1
ATOM 689 N N . GLU A 1 83 ? -13.916 5.620 8.397 1.00 91.25 83 GLU A N 1
ATOM 690 C CA . GLU A 1 83 ? -14.597 4.325 8.379 1.00 91.25 83 GLU A CA 1
ATOM 691 C C . GLU A 1 83 ? -15.607 4.290 9.526 1.00 91.25 83 GLU A C 1
ATOM 693 O O . GLU A 1 83 ? -15.244 4.479 10.685 1.00 91.25 83 GLU A O 1
ATOM 698 N N . ASN A 1 84 ? -16.892 4.104 9.208 1.00 91.00 84 ASN A N 1
ATOM 699 C CA . ASN A 1 84 ? -17.987 4.068 10.190 1.00 91.00 84 ASN A CA 1
ATOM 700 C C . ASN A 1 84 ? -18.018 5.280 11.146 1.00 91.00 84 ASN A C 1
ATOM 702 O O . ASN A 1 84 ? -18.271 5.139 12.339 1.00 91.00 84 ASN A O 1
ATOM 706 N N . GLY A 1 85 ? -17.729 6.479 10.631 1.00 91.06 85 GLY A N 1
ATOM 707 C CA . GLY A 1 85 ? -17.689 7.710 11.431 1.00 91.06 85 GLY A CA 1
ATOM 708 C C . GLY A 1 85 ? -16.428 7.879 12.289 1.00 91.06 85 GLY A C 1
ATOM 709 O O . GLY A 1 85 ? -16.311 8.877 12.994 1.00 91.06 85 GLY A O 1
ATOM 710 N N . ILE A 1 86 ? -15.471 6.952 12.206 1.00 93.12 86 ILE A N 1
ATOM 711 C CA . ILE A 1 86 ? -14.204 6.994 12.940 1.00 93.12 86 ILE A CA 1
ATOM 712 C C . ILE A 1 86 ? -13.072 7.335 11.972 1.00 93.12 86 ILE A C 1
ATOM 714 O O . ILE A 1 86 ? -12.941 6.729 10.907 1.00 93.12 86 ILE A O 1
ATOM 718 N N . VAL A 1 87 ? -12.227 8.290 12.364 1.00 92.75 87 VAL A N 1
ATOM 719 C CA . VAL A 1 87 ? -10.986 8.590 11.644 1.00 92.75 87 VAL A CA 1
ATOM 720 C C . VAL A 1 87 ? -10.009 7.443 11.878 1.00 92.75 87 VAL A C 1
ATOM 722 O O . VAL A 1 87 ? -9.515 7.253 12.988 1.00 92.75 87 VAL A O 1
ATOM 725 N N . GLN A 1 88 ? -9.701 6.705 10.822 1.00 94.19 88 GLN A N 1
ATOM 726 C CA . GLN A 1 88 ? -8.598 5.756 10.806 1.00 94.19 88 GLN A CA 1
ATOM 727 C C . GLN A 1 88 ? -7.307 6.512 10.483 1.00 94.19 88 GLN A C 1
ATOM 729 O O . GLN A 1 88 ? -7.282 7.341 9.569 1.00 94.19 88 GLN A O 1
ATOM 734 N N . ARG A 1 89 ? -6.235 6.225 11.225 1.00 93.12 89 ARG A N 1
ATOM 735 C CA . ARG A 1 89 ? -4.861 6.625 10.894 1.00 93.12 89 ARG A CA 1
ATOM 736 C C . ARG A 1 89 ? -3.977 5.396 11.006 1.00 93.12 89 ARG A C 1
ATOM 738 O O . ARG A 1 89 ? -3.985 4.736 12.040 1.00 93.12 89 ARG A O 1
ATOM 745 N N . VAL A 1 90 ? -3.255 5.086 9.940 1.00 93.06 90 VAL A N 1
ATOM 746 C CA . VAL A 1 90 ? -2.443 3.875 9.844 1.00 93.06 90 VAL A CA 1
ATOM 747 C C . VAL A 1 90 ? -1.058 4.242 9.324 1.00 93.06 90 VAL A C 1
ATOM 749 O O . VAL A 1 90 ? -0.958 4.704 8.184 1.00 93.06 90 VAL A O 1
ATOM 752 N N . PRO A 1 91 ? 0.006 4.076 10.128 1.00 93.31 91 PRO A N 1
ATOM 753 C CA . PRO A 1 91 ? 1.365 4.187 9.625 1.00 93.31 91 PRO A CA 1
ATOM 754 C C . PRO A 1 91 ? 1.642 3.085 8.598 1.00 93.31 91 PRO A C 1
ATOM 756 O O . PRO A 1 91 ? 1.150 1.959 8.704 1.00 93.31 91 PRO A O 1
ATOM 759 N N . VAL A 1 92 ? 2.444 3.424 7.597 1.00 93.12 92 VAL A N 1
ATOM 760 C CA . VAL A 1 92 ? 2.809 2.561 6.479 1.00 93.12 92 VAL A CA 1
ATOM 761 C C . VAL A 1 92 ? 4.326 2.528 6.373 1.00 93.12 92 VAL A C 1
ATOM 763 O O . VAL A 1 92 ? 4.967 3.544 6.112 1.00 93.12 92 VAL A O 1
ATOM 766 N N . GLN A 1 93 ? 4.904 1.346 6.546 1.00 91.69 93 GLN A N 1
ATOM 767 C CA . GLN A 1 93 ? 6.304 1.089 6.245 1.00 91.69 93 GLN A CA 1
ATOM 768 C C . GLN A 1 93 ? 6.397 0.388 4.892 1.00 91.69 93 GLN A C 1
ATOM 770 O O . GLN A 1 93 ? 5.817 -0.677 4.682 1.00 91.69 93 GLN A O 1
ATOM 775 N N . LEU A 1 94 ? 7.190 0.955 3.995 1.00 90.56 94 LEU A N 1
ATOM 776 C CA . LEU A 1 94 ? 7.528 0.407 2.697 1.00 90.56 94 LEU A CA 1
ATOM 777 C C . LEU A 1 94 ? 8.866 -0.342 2.751 1.00 90.56 94 LEU A C 1
ATOM 779 O O . LEU A 1 94 ? 9.839 0.038 3.419 1.00 90.56 94 LEU A O 1
ATOM 783 N N . LYS A 1 95 ? 8.934 -1.440 2.005 1.00 88.19 95 LYS A N 1
ATOM 784 C CA . LYS A 1 95 ? 10.178 -2.133 1.666 1.00 88.19 95 LYS A CA 1
ATOM 785 C C . LYS A 1 95 ? 10.118 -2.545 0.203 1.00 88.19 95 LYS A C 1
ATOM 787 O O . LYS A 1 95 ? 9.113 -3.068 -0.262 1.00 88.19 95 LYS A O 1
ATOM 792 N N . MET A 1 96 ? 11.204 -2.333 -0.524 1.00 83.88 96 MET A N 1
ATOM 793 C CA . MET A 1 96 ? 11.317 -2.778 -1.908 1.00 83.88 96 MET A CA 1
ATOM 794 C C . MET A 1 96 ? 12.016 -4.135 -1.954 1.00 83.88 96 MET A C 1
ATOM 796 O O . MET A 1 96 ? 13.026 -4.328 -1.282 1.00 83.88 96 MET A O 1
ATOM 800 N N . LEU A 1 97 ? 11.510 -5.047 -2.783 1.00 76.44 97 LEU A N 1
ATOM 801 C CA . LEU A 1 97 ? 12.240 -6.234 -3.217 1.00 76.44 97 LEU A CA 1
ATOM 802 C C . LEU A 1 97 ? 12.927 -5.900 -4.559 1.00 76.44 97 LEU A C 1
ATOM 804 O O . LEU A 1 97 ? 12.264 -5.899 -5.602 1.00 76.44 97 LEU A O 1
ATOM 808 N N . PRO A 1 98 ? 14.226 -5.547 -4.569 1.00 65.75 98 PRO A N 1
ATOM 809 C CA . PRO A 1 98 ? 14.887 -5.040 -5.770 1.00 65.75 98 PRO A CA 1
ATOM 810 C C . PRO A 1 98 ? 15.069 -6.142 -6.820 1.00 65.75 98 PRO A C 1
ATOM 812 O O . PRO A 1 98 ? 15.439 -7.266 -6.484 1.00 65.75 98 PRO A O 1
ATOM 815 N N . ALA A 1 99 ? 14.902 -5.826 -8.108 1.00 63.34 99 ALA A N 1
ATOM 816 C CA . ALA A 1 99 ? 15.115 -6.777 -9.209 1.00 63.34 99 ALA A CA 1
ATOM 817 C C . ALA A 1 99 ? 16.534 -7.372 -9.240 1.00 63.34 99 ALA A C 1
ATOM 819 O O . ALA A 1 99 ? 16.723 -8.545 -9.542 1.00 63.34 99 ALA A O 1
ATOM 820 N N . MET A 1 100 ? 17.535 -6.553 -8.906 1.00 56.12 100 MET A N 1
ATOM 821 C CA . MET A 1 100 ? 18.949 -6.847 -9.160 1.00 56.12 100 MET A CA 1
ATOM 822 C C . MET A 1 100 ? 19.642 -7.678 -8.071 1.00 56.12 100 MET A C 1
ATOM 824 O O . MET A 1 100 ? 20.775 -8.103 -8.276 1.00 56.12 100 MET A O 1
ATOM 828 N N . ASN A 1 101 ? 19.006 -7.910 -6.915 1.00 62.81 101 ASN A N 1
ATOM 829 C CA . ASN A 1 101 ? 19.607 -8.677 -5.820 1.00 62.81 101 ASN A CA 1
ATOM 830 C C . ASN A 1 101 ? 18.844 -9.985 -5.554 1.00 62.81 101 ASN A C 1
ATOM 832 O O . ASN A 1 101 ? 18.005 -10.026 -4.652 1.00 62.81 101 ASN A O 1
ATOM 836 N N . PRO A 1 102 ? 19.143 -11.081 -6.275 1.00 61.56 102 PRO A N 1
ATOM 837 C CA . PRO A 1 102 ? 18.442 -12.356 -6.109 1.00 61.56 102 PRO A CA 1
ATOM 838 C C . PRO A 1 102 ? 18.591 -12.965 -4.705 1.00 61.56 102 PRO A C 1
ATOM 840 O O . PRO A 1 102 ? 17.819 -13.848 -4.349 1.00 61.56 102 PRO A O 1
ATOM 843 N N . LYS A 1 103 ? 19.546 -12.487 -3.889 1.00 64.31 103 LYS A N 1
ATOM 844 C CA . LYS A 1 103 ? 19.723 -12.926 -2.496 1.00 64.31 103 LYS A CA 1
ATOM 845 C C . LYS A 1 103 ? 18.726 -12.291 -1.527 1.00 64.31 103 LYS A C 1
ATOM 847 O O . LYS A 1 103 ? 18.551 -12.808 -0.429 1.00 64.31 103 LYS A O 1
ATOM 852 N N . GLU A 1 104 ? 18.107 -11.168 -1.891 1.00 68.38 104 GLU A N 1
ATOM 853 C CA . GLU A 1 104 ? 17.031 -10.589 -1.090 1.00 68.38 104 GLU A CA 1
ATOM 854 C C . GLU A 1 104 ? 15.727 -11.313 -1.421 1.00 68.38 104 GLU A C 1
ATOM 856 O O . GLU A 1 104 ? 15.176 -11.176 -2.516 1.00 68.38 104 GLU A O 1
ATOM 861 N N . THR A 1 105 ? 15.285 -12.138 -0.474 1.00 73.12 105 THR A N 1
ATOM 862 C CA . THR A 1 105 ? 14.048 -12.914 -0.546 1.00 73.12 105 THR A CA 1
ATOM 863 C C . THR A 1 105 ? 12.954 -12.235 0.272 1.00 73.12 105 THR A C 1
ATOM 865 O O . THR A 1 105 ? 13.237 -11.449 1.180 1.00 73.12 105 THR A O 1
ATOM 868 N N . ILE A 1 106 ? 11.694 -12.563 -0.024 1.00 73.81 106 ILE A N 1
ATOM 869 C CA . ILE A 1 106 ? 10.558 -12.128 0.798 1.00 73.81 106 ILE A CA 1
ATOM 870 C C . ILE A 1 106 ? 10.761 -12.600 2.240 1.00 73.81 106 ILE A C 1
ATOM 872 O O . ILE A 1 106 ? 10.674 -11.782 3.145 1.00 73.81 106 ILE A O 1
ATOM 876 N N . ASP A 1 107 ? 11.158 -13.855 2.454 1.00 76.75 107 ASP A N 1
ATOM 877 C CA . ASP A 1 107 ? 11.450 -14.381 3.793 1.00 76.75 107 ASP A CA 1
ATOM 878 C C . ASP A 1 107 ? 12.523 -13.553 4.513 1.00 76.75 107 ASP A C 1
ATOM 880 O O . ASP A 1 107 ? 12.353 -13.188 5.672 1.00 76.75 107 ASP A O 1
ATOM 884 N N . GLY A 1 108 ? 13.596 -13.161 3.817 1.00 78.00 108 GLY A N 1
ATOM 885 C CA . GLY A 1 108 ? 14.632 -12.293 4.375 1.00 78.00 108 GLY A CA 1
ATOM 886 C C . GLY A 1 108 ? 14.118 -10.896 4.742 1.00 78.00 108 GLY A C 1
ATOM 887 O O . GLY A 1 108 ? 14.535 -10.334 5.757 1.00 78.00 108 GLY A O 1
ATOM 888 N N . LEU A 1 109 ? 13.194 -10.332 3.955 1.00 78.88 109 LEU A N 1
ATOM 889 C CA . LEU A 1 109 ? 12.511 -9.082 4.305 1.00 78.88 109 LEU A CA 1
ATOM 890 C C . LEU A 1 109 ? 11.571 -9.260 5.503 1.00 78.88 109 LEU A C 1
ATOM 892 O O . LEU A 1 109 ? 11.544 -8.394 6.376 1.00 78.88 109 LEU A O 1
ATOM 896 N N . LEU A 1 110 ? 10.843 -10.375 5.577 1.00 80.31 110 LEU A N 1
ATOM 897 C CA . LEU A 1 110 ? 9.930 -10.685 6.679 1.00 80.31 110 LEU A CA 1
ATOM 898 C C . LEU A 1 110 ? 10.679 -10.938 7.991 1.00 80.31 110 LEU A C 1
ATOM 900 O O . LEU A 1 110 ? 10.242 -10.482 9.044 1.00 80.31 110 LEU A O 1
ATOM 904 N N . GLU A 1 111 ? 11.850 -11.569 7.936 1.00 81.44 111 GLU A N 1
ATOM 905 C CA . GLU A 1 111 ? 12.740 -11.702 9.090 1.00 81.44 111 GLU A CA 1
ATOM 906 C C . GLU A 1 111 ? 13.225 -10.335 9.585 1.00 81.44 111 GLU A C 1
ATOM 908 O O . GLU A 1 111 ? 13.109 -10.031 10.774 1.00 81.44 111 GLU A O 1
ATOM 913 N N . LYS A 1 112 ? 13.682 -9.456 8.678 1.00 80.38 112 LYS A N 1
ATOM 914 C CA . LYS A 1 112 ? 14.042 -8.068 9.031 1.00 80.38 112 LYS A CA 1
ATOM 915 C C . LYS A 1 112 ? 12.848 -7.291 9.591 1.00 80.38 112 LYS A C 1
ATOM 917 O O . LYS A 1 112 ? 13.043 -6.390 10.405 1.00 80.38 112 LYS A O 1
ATOM 922 N N . ALA A 1 113 ? 11.634 -7.621 9.156 1.00 77.12 113 ALA A N 1
ATOM 923 C CA . ALA A 1 113 ? 10.409 -6.969 9.586 1.00 77.12 113 ALA A CA 1
ATOM 924 C C . ALA A 1 113 ? 9.951 -7.355 10.998 1.00 77.12 113 ALA A C 1
ATOM 926 O O . ALA A 1 113 ? 9.148 -6.631 11.580 1.00 77.12 113 ALA A O 1
ATOM 927 N N . LYS A 1 114 ? 10.495 -8.420 11.603 1.00 79.88 114 LYS A N 1
ATOM 928 C CA . LYS A 1 114 ? 10.197 -8.777 13.004 1.00 79.88 114 LYS A CA 1
ATOM 929 C C . LYS A 1 114 ? 10.565 -7.681 14.007 1.00 79.88 114 LYS A C 1
ATOM 931 O O . LYS A 1 114 ? 10.053 -7.690 15.120 1.00 79.88 114 LYS A O 1
ATOM 936 N N . LYS A 1 115 ? 11.443 -6.746 13.622 1.00 79.56 115 LYS A N 1
ATOM 937 C CA . LYS A 1 115 ? 11.796 -5.576 14.440 1.00 79.56 115 LYS A CA 1
ATOM 938 C C . LYS A 1 115 ? 10.638 -4.588 14.607 1.00 79.56 115 LYS A C 1
ATOM 940 O O . LYS A 1 115 ? 10.678 -3.774 15.519 1.00 79.56 115 LYS A O 1
ATOM 945 N N . TYR A 1 116 ? 9.657 -4.622 13.704 1.00 76.38 116 TYR A N 1
ATOM 946 C CA . TYR A 1 116 ? 8.491 -3.760 13.783 1.00 76.38 116 TYR A CA 1
ATOM 947 C C . TYR A 1 116 ? 7.5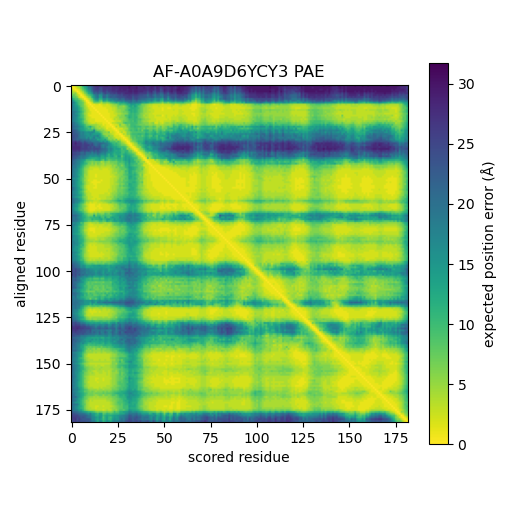14 -4.347 14.800 1.00 76.38 116 TYR A C 1
ATOM 949 O O . TYR A 1 116 ? 6.986 -5.444 14.613 1.00 76.38 116 TYR A O 1
ATOM 957 N N . SER A 1 117 ? 7.284 -3.607 15.878 1.00 67.38 117 SER A N 1
ATOM 958 C CA . SER A 1 117 ? 6.277 -3.900 16.890 1.00 67.38 117 SER A CA 1
ATOM 959 C C . SER A 1 117 ? 5.258 -2.766 16.893 1.00 67.38 117 SER A C 1
ATOM 961 O O . SER A 1 117 ? 5.547 -1.636 17.275 1.00 67.38 117 SER A O 1
ATOM 963 N N . GLY A 1 118 ? 4.051 -3.051 16.412 1.00 67.50 118 GLY A N 1
ATOM 964 C CA . GLY A 1 118 ? 2.992 -2.056 16.330 1.00 67.50 118 GLY A CA 1
ATOM 965 C C . GLY A 1 118 ? 1.755 -2.646 15.681 1.00 67.50 118 GLY A C 1
ATOM 966 O O . GLY A 1 118 ? 1.690 -2.767 14.460 1.00 67.50 118 GLY A O 1
ATOM 967 N N . ASN A 1 119 ? 0.745 -2.960 16.494 1.00 71.31 119 ASN A N 1
ATOM 968 C CA . ASN A 1 119 ? -0.514 -3.564 16.038 1.00 71.31 119 ASN A CA 1
ATOM 969 C C . ASN A 1 119 ? -1.304 -2.691 15.045 1.00 71.31 119 ASN A C 1
ATOM 971 O O . ASN A 1 119 ? -2.297 -3.157 14.494 1.00 71.31 119 ASN A O 1
ATOM 975 N N . ASP A 1 120 ? -0.849 -1.461 14.794 1.00 84.44 120 ASP A N 1
ATOM 976 C CA . ASP A 1 120 ? -1.460 -0.495 13.886 1.00 84.44 120 ASP A CA 1
ATOM 977 C C . ASP A 1 120 ? -0.653 -0.251 12.597 1.00 84.44 120 ASP A C 1
ATOM 979 O O . ASP A 1 120 ? -1.089 0.533 11.762 1.00 84.44 120 ASP A O 1
ATOM 983 N N . LEU A 1 121 ? 0.486 -0.927 12.387 1.00 90.25 121 LEU A N 1
ATOM 984 C CA . LEU A 1 121 ? 1.350 -0.724 11.215 1.00 90.25 121 LEU A CA 1
ATOM 985 C C . LEU A 1 121 ? 0.912 -1.550 9.998 1.00 90.25 121 LEU A C 1
ATOM 987 O O . LEU A 1 121 ? 0.691 -2.760 10.101 1.00 90.25 121 LEU A O 1
ATOM 991 N N . PHE A 1 122 ? 0.881 -0.921 8.823 1.00 94.19 122 PHE A N 1
ATOM 992 C CA . PHE A 1 122 ? 0.921 -1.631 7.545 1.00 94.19 122 PHE A CA 1
ATOM 993 C C . PHE A 1 122 ? 2.367 -1.793 7.091 1.00 94.19 122 PHE A C 1
ATOM 995 O O . PHE A 1 122 ? 3.071 -0.807 6.879 1.00 94.19 122 PHE A O 1
ATOM 1002 N N . LEU A 1 123 ? 2.796 -3.037 6.894 1.00 92.06 123 LEU A N 1
ATOM 1003 C CA . LEU A 1 123 ? 4.023 -3.324 6.163 1.00 92.06 123 LEU A CA 1
ATOM 1004 C C . LEU A 1 123 ? 3.670 -3.618 4.709 1.00 92.06 123 LEU A C 1
ATOM 1006 O O . LEU A 1 123 ? 2.823 -4.465 4.427 1.00 92.06 123 LEU A O 1
ATOM 1010 N N . VAL A 1 124 ? 4.329 -2.928 3.788 1.00 93.12 124 VAL A N 1
ATOM 1011 C CA . VAL A 1 124 ? 4.043 -3.008 2.359 1.00 93.12 124 VAL A CA 1
ATOM 1012 C C . VAL A 1 124 ? 5.323 -3.344 1.615 1.00 93.12 124 VAL A C 1
ATOM 1014 O O . VAL A 1 124 ? 6.303 -2.601 1.671 1.00 93.12 124 VAL A O 1
ATOM 1017 N N . LEU A 1 125 ? 5.312 -4.464 0.898 1.00 90.00 125 LEU A N 1
ATOM 1018 C CA . LEU A 1 125 ? 6.425 -4.887 0.062 1.00 90.00 125 LEU A CA 1
ATOM 1019 C C . LEU A 1 125 ? 6.122 -4.564 -1.403 1.00 90.00 125 LEU A C 1
ATOM 1021 O O . LEU A 1 125 ? 5.187 -5.114 -1.991 1.00 90.00 125 LEU A O 1
ATOM 1025 N N . PHE A 1 126 ? 6.923 -3.686 -2.002 1.00 89.56 126 PHE A N 1
ATOM 1026 C CA . PHE A 1 126 ? 6.877 -3.434 -3.438 1.00 89.56 126 PHE A CA 1
ATOM 1027 C C . PHE A 1 126 ? 7.716 -4.479 -4.182 1.00 89.56 126 PHE A C 1
ATOM 1029 O O . PHE A 1 126 ? 8.925 -4.612 -3.968 1.00 89.56 126 PHE A O 1
ATOM 1036 N N . MET A 1 127 ? 7.064 -5.218 -5.075 1.00 84.25 127 MET A N 1
ATOM 1037 C CA . MET A 1 127 ? 7.660 -6.255 -5.905 1.00 84.25 127 MET A CA 1
ATOM 1038 C C . MET A 1 127 ? 8.104 -5.651 -7.234 1.00 84.25 127 MET A C 1
ATOM 1040 O O . MET A 1 127 ? 7.332 -5.558 -8.188 1.00 84.25 127 MET A O 1
ATOM 1044 N N . ASN A 1 128 ? 9.376 -5.273 -7.312 1.00 75.31 128 ASN A N 1
ATOM 1045 C CA . ASN A 1 128 ? 9.981 -4.817 -8.559 1.00 75.31 128 ASN A CA 1
ATOM 1046 C C . ASN A 1 128 ? 10.544 -6.004 -9.368 1.00 75.31 128 ASN A C 1
ATOM 1048 O O . ASN A 1 128 ? 11.713 -6.008 -9.745 1.00 75.31 128 ASN A O 1
ATOM 1052 N N . ARG A 1 129 ? 9.750 -7.069 -9.550 1.00 68.81 129 ARG A N 1
ATOM 1053 C CA . ARG A 1 129 ? 10.106 -8.282 -10.309 1.00 68.81 129 ARG A CA 1
ATOM 1054 C C . ARG A 1 129 ? 8.874 -8.841 -11.010 1.00 68.81 129 ARG A C 1
ATOM 1056 O O . ARG A 1 129 ? 7.763 -8.693 -10.519 1.00 68.81 129 ARG A O 1
ATOM 1063 N N . SER A 1 130 ? 9.087 -9.535 -12.123 1.00 60.06 130 SER A N 1
ATOM 1064 C CA . SER A 1 130 ? 8.028 -10.196 -12.903 1.00 60.06 130 SER A CA 1
ATOM 1065 C C . SER A 1 130 ? 7.591 -11.552 -12.324 1.00 60.06 130 SER A C 1
ATOM 1067 O O . SER A 1 130 ? 6.859 -12.293 -12.974 1.00 60.06 130 SER A O 1
ATOM 1069 N N . GLU A 1 131 ? 8.066 -11.909 -11.131 1.00 57.50 131 GLU A N 1
ATOM 1070 C CA . GLU A 1 131 ? 7.800 -13.200 -10.502 1.00 57.50 131 GLU A CA 1
ATOM 1071 C C . GLU A 1 131 ? 6.463 -13.170 -9.752 1.00 57.50 131 GLU A C 1
ATOM 1073 O O . GLU A 1 131 ? 6.213 -12.305 -8.913 1.00 57.50 131 GLU A O 1
ATOM 1078 N N . PHE A 1 132 ? 5.601 -14.142 -10.052 1.00 53.06 132 PHE A N 1
ATOM 1079 C CA . PHE A 1 132 ? 4.395 -14.416 -9.279 1.00 53.06 132 PHE A CA 1
ATOM 1080 C C . PHE A 1 132 ? 4.743 -15.402 -8.165 1.00 53.06 132 PHE A C 1
ATOM 1082 O O . PHE A 1 132 ? 5.130 -16.538 -8.434 1.00 53.06 132 PHE A O 1
ATOM 1089 N N . PHE A 1 133 ? 4.600 -14.984 -6.911 1.00 59.03 133 PHE A N 1
ATOM 1090 C CA . PHE A 1 133 ? 4.889 -15.842 -5.766 1.00 59.03 133 PHE A CA 1
ATOM 1091 C C . PHE A 1 133 ? 3.641 -16.642 -5.388 1.00 59.03 133 PHE A C 1
ATOM 1093 O O . PHE A 1 133 ? 2.653 -16.086 -4.912 1.00 59.03 133 PHE A O 1
ATOM 1100 N N . THR A 1 134 ? 3.674 -17.953 -5.623 1.00 51.25 134 THR A N 1
ATOM 1101 C CA . THR A 1 134 ? 2.540 -18.861 -5.368 1.00 51.25 134 THR A CA 1
ATOM 1102 C C . THR A 1 134 ? 2.475 -19.372 -3.929 1.00 51.25 134 THR A C 1
ATOM 1104 O O . THR A 1 134 ?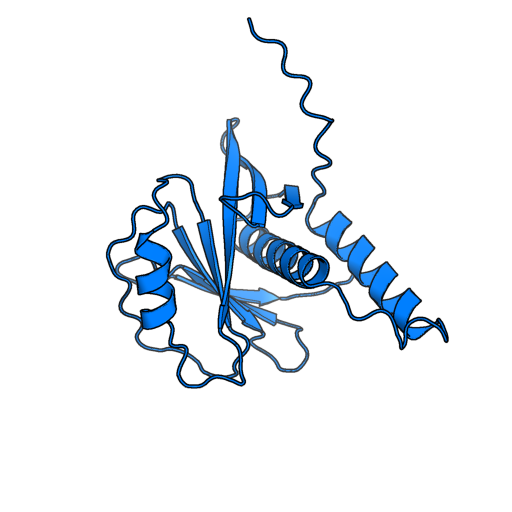 1.434 -19.862 -3.505 1.00 51.25 134 THR A O 1
ATOM 1107 N N . THR A 1 135 ? 3.564 -19.251 -3.166 1.00 57.50 135 THR A N 1
ATOM 1108 C CA . THR A 1 135 ? 3.679 -19.770 -1.794 1.00 57.50 135 THR A CA 1
ATOM 1109 C C . THR A 1 135 ? 4.628 -18.886 -0.995 1.00 57.50 135 THR A C 1
ATOM 1111 O O . THR A 1 135 ? 5.843 -19.036 -1.087 1.00 57.50 135 THR A O 1
ATOM 1114 N N . ILE A 1 136 ? 4.074 -17.948 -0.227 1.00 64.94 136 ILE A N 1
ATOM 1115 C CA . ILE A 1 136 ? 4.817 -17.148 0.752 1.00 64.94 136 ILE A CA 1
ATOM 1116 C C . ILE A 1 136 ? 4.386 -17.635 2.128 1.00 64.94 136 ILE A C 1
ATOM 1118 O O . ILE A 1 136 ? 3.197 -17.613 2.442 1.00 64.94 136 ILE A O 1
ATOM 1122 N N . THR A 1 137 ? 5.344 -18.072 2.943 1.00 67.69 137 THR A N 1
ATOM 1123 C CA . THR A 1 137 ? 5.067 -18.388 4.346 1.00 67.69 137 THR A CA 1
ATOM 1124 C C . THR A 1 137 ? 5.293 -17.126 5.160 1.00 67.69 137 THR A C 1
ATOM 1126 O O . THR A 1 137 ? 6.428 -16.711 5.368 1.00 67.69 137 THR A O 1
ATOM 1129 N N . VAL A 1 138 ? 4.214 -16.489 5.607 1.00 73.19 138 VAL A N 1
ATOM 1130 C CA . VAL A 1 138 ? 4.318 -15.280 6.426 1.00 73.19 138 VAL A CA 1
ATOM 1131 C C . VAL A 1 138 ? 4.527 -15.683 7.890 1.00 73.19 138 VAL A C 1
ATOM 1133 O O . VAL A 1 138 ? 3.671 -16.367 8.458 1.00 73.19 138 VAL A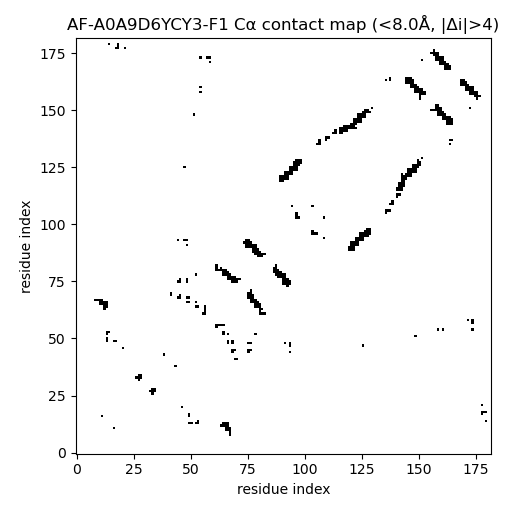 O 1
ATOM 1136 N N . PRO A 1 139 ? 5.651 -15.306 8.532 1.00 73.38 139 PRO A N 1
ATOM 1137 C CA . PRO A 1 139 ? 5.838 -15.558 9.954 1.00 73.38 139 PRO A CA 1
ATOM 1138 C C . PRO A 1 139 ? 4.828 -14.732 10.759 1.00 73.38 139 PRO A C 1
ATOM 1140 O O . PRO A 1 139 ? 4.307 -13.726 10.283 1.00 73.38 139 PRO A O 1
ATOM 1143 N N . ARG A 1 140 ? 4.569 -15.107 12.016 1.00 74.75 140 ARG A N 1
ATOM 1144 C CA . ARG A 1 140 ? 3.766 -14.255 12.905 1.00 74.75 140 ARG A CA 1
ATOM 1145 C C . ARG A 1 140 ? 4.499 -12.931 13.133 1.00 74.75 140 ARG A C 1
ATOM 1147 O O . ARG A 1 140 ? 5.530 -12.907 13.802 1.00 74.75 140 ARG A O 1
ATOM 1154 N N . LEU A 1 141 ? 3.956 -11.853 12.579 1.00 80.69 141 LEU A N 1
ATOM 1155 C CA . LEU A 1 141 ? 4.438 -10.484 12.747 1.00 80.69 141 LEU A CA 1
ATOM 1156 C C . LEU A 1 141 ? 3.487 -9.715 13.675 1.00 80.69 141 LEU A C 1
ATOM 1158 O O . LEU A 1 141 ? 2.282 -9.954 13.664 1.00 80.69 141 LE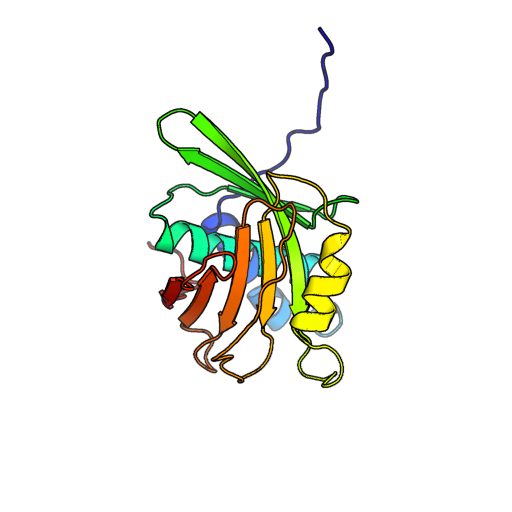U A O 1
ATOM 1162 N N . GLN A 1 142 ? 4.019 -8.788 14.474 1.00 83.62 142 GLN A N 1
ATOM 1163 C CA . GLN A 1 142 ? 3.229 -7.909 15.352 1.00 83.62 142 GLN A CA 1
ATOM 1164 C C . GLN A 1 142 ? 2.854 -6.609 14.628 1.00 83.62 142 GLN A C 1
ATOM 1166 O O . GLN A 1 142 ? 3.206 -5.513 15.063 1.00 83.62 142 GLN A O 1
ATOM 1171 N N . ILE A 1 143 ? 2.186 -6.755 13.486 1.00 84.94 143 ILE A N 1
ATOM 1172 C CA . ILE A 1 143 ? 1.747 -5.661 12.612 1.00 84.94 143 ILE A CA 1
ATOM 1173 C C . ILE A 1 143 ? 0.261 -5.818 12.291 1.00 84.94 143 ILE A C 1
ATOM 1175 O O . ILE A 1 143 ? -0.286 -6.914 12.411 1.00 84.94 143 ILE A O 1
ATOM 1179 N N . ARG A 1 144 ? -0.391 -4.738 11.851 1.00 88.06 144 ARG A N 1
ATOM 1180 C CA . ARG A 1 144 ? -1.819 -4.765 11.508 1.00 88.06 144 ARG A CA 1
ATOM 1181 C C . ARG A 1 144 ? -2.079 -5.601 10.261 1.00 88.06 144 ARG A C 1
ATOM 1183 O O . ARG A 1 144 ? -3.001 -6.411 10.255 1.00 88.06 144 ARG A O 1
ATOM 1190 N N . GLN A 1 145 ? -1.321 -5.343 9.191 1.00 92.62 145 GLN A N 1
ATOM 1191 C CA . GLN A 1 145 ? -1.472 -6.012 7.893 1.00 92.62 145 GLN A CA 1
ATOM 1192 C C . GLN A 1 145 ? -0.140 -6.077 7.146 1.00 92.62 145 GLN A C 1
ATOM 1194 O O . GLN A 1 145 ? 0.695 -5.174 7.267 1.00 92.62 145 GLN A O 1
ATOM 1199 N N . LEU A 1 146 ? 0.011 -7.121 6.330 1.00 91.75 146 LEU A N 1
ATOM 1200 C CA . LEU A 1 146 ? 1.116 -7.276 5.392 1.00 91.75 146 LEU A CA 1
ATOM 1201 C C . LEU A 1 146 ? 0.579 -7.295 3.965 1.00 91.75 146 LEU A C 1
ATOM 1203 O O . LEU A 1 146 ? -0.175 -8.191 3.572 1.00 91.75 146 LEU A O 1
ATOM 1207 N N . TRP A 1 147 ? 1.033 -6.329 3.177 1.00 93.50 147 TRP A N 1
ATOM 1208 C CA . TRP A 1 147 ? 0.646 -6.176 1.786 1.00 93.50 147 TRP A CA 1
ATOM 1209 C C . TRP A 1 147 ? 1.827 -6.380 0.851 1.00 93.50 147 TRP A C 1
ATOM 1211 O O . TRP A 1 147 ? 2.946 -5.954 1.129 1.00 93.50 147 TRP A O 1
ATOM 1221 N N . LEU A 1 148 ? 1.553 -6.984 -0.297 1.00 91.25 148 LEU A N 1
ATOM 1222 C CA . LEU A 1 148 ? 2.441 -7.017 -1.449 1.00 91.25 148 LEU A CA 1
ATOM 1223 C C . LEU A 1 148 ? 1.779 -6.244 -2.574 1.00 91.25 148 LEU A C 1
ATOM 1225 O O . LEU A 1 148 ? 0.586 -6.429 -2.823 1.00 91.25 148 LEU A O 1
ATOM 1229 N N . TRP A 1 149 ? 2.543 -5.443 -3.301 1.00 91.88 149 TRP A N 1
ATOM 1230 C CA . TRP A 1 149 ? 2.044 -4.862 -4.539 1.00 91.88 149 TRP A CA 1
ATOM 1231 C C . TRP A 1 149 ? 3.126 -4.791 -5.606 1.00 91.88 149 TRP A C 1
ATOM 1233 O O . TRP A 1 149 ? 4.318 -4.813 -5.314 1.00 91.88 149 TRP A O 1
ATOM 1243 N N . GLY A 1 150 ? 2.700 -4.716 -6.858 1.00 90.38 150 GLY A N 1
ATOM 1244 C CA . GLY A 1 150 ? 3.581 -4.546 -8.004 1.00 90.38 150 GLY A CA 1
ATOM 1245 C C . GLY A 1 150 ? 2.779 -4.322 -9.275 1.00 90.38 150 GLY A C 1
ATOM 1246 O O . GLY A 1 150 ? 1.549 -4.376 -9.265 1.00 90.38 150 GLY A O 1
ATOM 1247 N N . TRP A 1 151 ? 3.464 -4.085 -10.386 1.00 89.50 151 TRP A N 1
ATOM 1248 C CA . TRP A 1 151 ? 2.807 -3.975 -11.685 1.00 89.50 151 TRP A CA 1
ATOM 1249 C C . TRP A 1 151 ? 2.508 -5.363 -12.240 1.00 89.50 151 TRP A C 1
ATOM 1251 O O . TRP A 1 151 ? 3.393 -6.214 -12.313 1.00 89.50 151 TRP A O 1
ATOM 1261 N N . SER A 1 152 ? 1.261 -5.603 -12.641 1.00 88.12 152 SER A N 1
ATOM 1262 C CA . SER A 1 152 ? 0.879 -6.866 -13.283 1.00 88.12 152 SER A CA 1
ATOM 1263 C C . SER A 1 152 ? 1.083 -6.861 -14.792 1.00 88.12 152 SER A C 1
ATOM 1265 O O . SER A 1 152 ? 1.124 -7.928 -15.405 1.00 88.12 152 SER A O 1
ATOM 1267 N N . LYS A 1 153 ? 1.204 -5.669 -15.382 1.00 85.06 153 LYS A N 1
ATOM 1268 C CA . LYS A 1 153 ? 1.423 -5.450 -16.810 1.00 85.06 153 LYS A CA 1
ATOM 1269 C C . LYS A 1 153 ? 2.672 -4.590 -17.035 1.00 85.06 153 LYS A C 1
ATOM 1271 O O . LYS A 1 153 ? 2.889 -3.650 -16.268 1.00 85.06 153 LYS A O 1
ATOM 1276 N N . PRO A 1 154 ? 3.463 -4.857 -18.094 1.00 81.69 154 PRO A N 1
ATOM 1277 C CA . PRO A 1 154 ? 4.660 -4.070 -18.412 1.00 81.69 154 PRO A CA 1
ATOM 1278 C C . PRO A 1 154 ? 4.392 -2.586 -18.694 1.00 81.69 154 PRO A C 1
ATOM 1280 O O . PRO A 1 154 ? 5.283 -1.763 -18.535 1.00 81.69 154 PRO A O 1
ATOM 1283 N N . ASP A 1 155 ? 3.173 -2.242 -19.112 1.00 83.88 155 ASP A N 1
ATOM 1284 C CA . ASP A 1 155 ? 2.746 -0.865 -19.387 1.00 83.88 155 ASP A CA 1
ATOM 1285 C C . ASP A 1 155 ? 2.276 -0.106 -18.133 1.00 83.88 155 ASP A C 1
ATOM 1287 O O . ASP A 1 155 ? 1.833 1.037 -18.234 1.00 83.88 155 ASP A O 1
ATOM 1291 N N . HIS A 1 156 ? 2.348 -0.742 -16.956 1.00 86.38 156 HIS A N 1
ATOM 1292 C CA . HIS A 1 156 ? 1.898 -0.205 -15.671 1.00 86.38 156 HIS A CA 1
ATOM 1293 C C . HIS A 1 156 ? 0.411 0.203 -15.644 1.00 86.38 156 HIS A C 1
ATOM 1295 O O . HIS A 1 156 ? -0.008 0.979 -14.790 1.00 86.38 156 HIS A O 1
ATOM 1301 N N . SER A 1 157 ? -0.418 -0.339 -16.542 1.00 88.94 157 SER A N 1
ATOM 1302 C CA . SER A 1 157 ? -1.863 -0.052 -16.579 1.00 88.94 157 SER A CA 1
ATOM 1303 C C . SER A 1 157 ? -2.671 -0.800 -15.513 1.00 88.94 157 SER A C 1
ATOM 1305 O O . SER A 1 157 ? -3.877 -0.587 -15.363 1.00 88.94 157 SER A O 1
ATOM 1307 N N . GLU A 1 158 ? -2.033 -1.706 -14.774 1.00 91.81 158 GLU A N 1
ATOM 1308 C CA . GLU A 1 158 ? -2.687 -2.553 -13.787 1.00 91.81 158 GLU A CA 1
ATOM 1309 C C . GLU A 1 158 ? -1.731 -2.903 -12.641 1.00 91.81 158 GLU A C 1
ATOM 1311 O O . GLU A 1 158 ? -0.571 -3.280 -12.843 1.00 91.81 158 GLU A O 1
ATOM 1316 N N . ILE A 1 159 ? -2.248 -2.764 -11.424 1.00 92.81 159 ILE A N 1
ATOM 1317 C CA . ILE A 1 159 ? -1.566 -3.072 -10.173 1.00 92.81 159 ILE A CA 1
ATOM 1318 C C . ILE A 1 159 ? -2.032 -4.449 -9.707 1.00 92.81 159 ILE A C 1
ATOM 1320 O O . ILE A 1 159 ? -3.230 -4.720 -9.597 1.00 92.81 159 ILE A O 1
ATOM 1324 N N . TYR A 1 160 ? -1.078 -5.317 -9.394 1.00 92.38 160 TYR A N 1
ATOM 1325 C CA . TYR A 1 160 ? -1.307 -6.468 -8.536 1.00 92.38 160 TYR A CA 1
ATOM 1326 C C . TYR A 1 160 ? -1.210 -6.034 -7.079 1.00 92.38 160 TYR A C 1
ATOM 1328 O O . TYR A 1 160 ? -0.240 -5.380 -6.696 1.00 92.38 160 TYR A O 1
ATOM 1336 N N . LEU A 1 161 ? -2.181 -6.437 -6.269 1.00 93.69 161 LEU A N 1
ATOM 1337 C CA . LEU A 1 161 ? -2.194 -6.190 -4.834 1.00 93.69 161 LEU A CA 1
ATOM 1338 C C . LEU A 1 161 ? -2.567 -7.484 -4.112 1.00 93.69 161 LEU A C 1
ATOM 1340 O O . LEU A 1 161 ? -3.500 -8.168 -4.530 1.00 93.69 161 LEU A O 1
ATOM 1344 N N . ALA A 1 162 ? -1.868 -7.817 -3.032 1.00 91.62 162 ALA A N 1
ATOM 1345 C CA . ALA A 1 162 ? -2.176 -8.984 -2.221 1.00 91.62 162 ALA A CA 1
ATOM 1346 C C . ALA A 1 162 ? -2.028 -8.697 -0.728 1.00 91.62 162 ALA A C 1
ATOM 1348 O O . ALA A 1 162 ? -1.026 -8.119 -0.310 1.00 91.62 162 ALA A O 1
ATOM 1349 N N . ARG A 1 163 ? -2.995 -9.151 0.071 1.00 92.25 163 ARG A N 1
ATOM 1350 C CA . ARG A 1 163 ? -2.885 -9.214 1.530 1.00 92.25 163 ARG A CA 1
ATOM 1351 C C . ARG A 1 163 ? -2.481 -10.625 1.923 1.00 92.25 163 ARG A C 1
ATOM 1353 O O . ARG A 1 163 ? -3.213 -11.573 1.638 1.00 92.25 163 ARG A O 1
ATOM 1360 N N . VAL A 1 164 ? -1.322 -10.762 2.556 1.00 88.88 164 VAL A N 1
ATOM 1361 C CA . VAL A 1 164 ? -0.674 -12.070 2.756 1.00 88.88 164 VAL A CA 1
ATOM 1362 C C . VAL A 1 164 ? -0.522 -12.473 4.223 1.00 88.88 164 VAL A C 1
ATOM 1364 O O . VAL A 1 164 ? -0.121 -13.596 4.492 1.00 88.88 164 VAL A O 1
ATOM 1367 N N . ASP A 1 165 ? -0.896 -11.614 5.178 1.00 85.62 165 ASP A N 1
ATOM 1368 C CA . ASP A 1 165 ? -0.942 -11.947 6.616 1.00 85.62 165 ASP A CA 1
ATOM 1369 C C . ASP A 1 165 ? -2.085 -12.906 7.015 1.00 85.62 165 ASP A C 1
ATOM 1371 O O . ASP A 1 165 ? -2.235 -13.244 8.188 1.00 85.62 165 ASP A O 1
ATOM 1375 N N . LEU A 1 166 ? -2.900 -13.344 6.056 1.00 83.44 166 LEU A N 1
ATOM 1376 C CA . LEU A 1 166 ? -4.055 -14.215 6.264 1.00 83.44 166 LEU A CA 1
ATOM 1377 C C . LEU A 1 166 ? -3.709 -15.685 5.990 1.00 83.44 166 LEU A C 1
ATOM 1379 O O . LEU A 1 166 ? -2.855 -15.977 5.158 1.00 83.44 166 LEU A O 1
ATOM 1383 N N . GLU A 1 167 ? -4.445 -16.615 6.612 1.00 80.56 167 GLU A N 1
ATOM 1384 C CA . GLU A 1 167 ? -4.331 -18.061 6.327 1.00 80.56 167 GLU A CA 1
ATOM 1385 C C . GLU A 1 167 ? -4.519 -18.362 4.833 1.00 80.56 167 GLU A C 1
ATOM 1387 O O . GLU A 1 167 ? -3.803 -19.175 4.250 1.00 80.56 167 GLU A O 1
ATOM 1392 N N . LYS A 1 168 ? -5.455 -17.648 4.199 1.00 83.75 168 LYS A N 1
ATOM 1393 C CA . LYS A 1 168 ? -5.626 -17.618 2.751 1.00 83.75 168 LYS A CA 1
ATOM 1394 C C . LYS A 1 168 ? -5.393 -16.191 2.249 1.00 83.75 168 LYS A C 1
ATOM 1396 O O . LYS A 1 168 ? -6.201 -15.321 2.580 1.00 83.75 168 LYS A O 1
ATOM 1401 N N . PRO A 1 169 ? -4.348 -15.944 1.440 1.00 87.88 169 PRO A N 1
ATOM 1402 C CA . PRO A 1 169 ? -4.103 -14.622 0.883 1.00 87.88 169 PRO A CA 1
ATOM 1403 C C . PRO A 1 169 ? -5.279 -14.095 0.055 1.00 87.88 169 PRO A C 1
ATOM 1405 O O . PRO A 1 169 ? -5.874 -14.823 -0.745 1.00 87.88 169 PRO A O 1
ATOM 1408 N N . GLU A 1 170 ? -5.572 -12.806 0.206 1.00 91.88 170 GLU A N 1
ATOM 1409 C CA . GLU A 1 170 ? -6.494 -12.076 -0.667 1.00 91.88 170 GLU A CA 1
ATOM 1410 C C . GLU A 1 170 ? -5.690 -11.424 -1.791 1.00 91.88 170 GLU A C 1
ATOM 1412 O O . GLU A 1 170 ? -4.649 -10.824 -1.531 1.00 91.88 170 GLU A O 1
ATOM 1417 N N . THR A 1 171 ? -6.153 -11.525 -3.038 1.00 92.19 171 THR A N 1
ATOM 1418 C CA . THR A 1 171 ? -5.448 -10.964 -4.202 1.00 92.19 171 THR A CA 1
ATOM 1419 C C . THR A 1 171 ? -6.394 -10.155 -5.076 1.00 92.19 171 THR A C 1
ATOM 1421 O O . THR A 1 171 ? -7.568 -10.494 -5.226 1.00 92.19 171 THR A O 1
ATOM 1424 N N . PHE A 1 172 ? -5.871 -9.079 -5.658 1.00 94.12 172 PHE A N 1
ATOM 1425 C CA . PHE A 1 172 ? -6.634 -8.105 -6.425 1.00 94.12 172 PHE A CA 1
ATOM 1426 C C . PHE A 1 172 ? -5.852 -7.654 -7.661 1.00 94.12 172 PHE A C 1
ATOM 1428 O O . PHE A 1 172 ? -4.618 -7.606 -7.671 1.00 94.12 172 PHE A O 1
ATOM 1435 N N . ARG A 1 173 ? -6.598 -7.283 -8.705 1.00 93.81 173 ARG A N 1
ATOM 1436 C CA . ARG A 1 173 ? -6.091 -6.575 -9.884 1.00 93.81 173 ARG A CA 1
ATOM 1437 C C . ARG A 1 173 ? -6.785 -5.226 -9.942 1.00 93.81 173 ARG A C 1
ATOM 1439 O O . ARG A 1 173 ? -8.003 -5.170 -10.100 1.00 93.81 173 ARG A O 1
ATOM 1446 N N . VAL A 1 174 ? -6.020 -4.156 -9.773 1.00 94.00 174 VAL A N 1
ATOM 1447 C CA . VAL A 1 174 ? -6.552 -2.794 -9.755 1.00 94.00 174 VAL A CA 1
ATOM 1448 C C . VAL A 1 174 ? -6.153 -2.097 -11.050 1.00 94.00 174 VAL A C 1
ATOM 1450 O O . VAL A 1 174 ? -4.956 -1.979 -11.318 1.00 94.00 174 VAL A O 1
ATOM 1453 N N . PRO A 1 175 ? -7.109 -1.626 -11.868 1.00 93.38 175 PRO A N 1
ATOM 1454 C CA . PRO A 1 175 ? -6.771 -0.818 -13.029 1.00 93.38 175 PRO A CA 1
ATOM 1455 C C . PRO A 1 175 ? -6.115 0.482 -12.562 1.00 93.38 175 PRO A C 1
ATOM 1457 O O . PRO A 1 175 ? -6.678 1.199 -11.737 1.00 93.38 175 PRO A O 1
ATOM 1460 N N . PHE A 1 176 ? -4.945 0.801 -13.105 1.00 89.81 176 PHE A N 1
ATOM 1461 C CA . PHE A 1 176 ? -4.252 2.048 -12.821 1.00 89.81 176 PHE A CA 1
ATOM 1462 C C . PHE A 1 176 ? -4.333 2.962 -14.035 1.00 89.81 176 PHE A C 1
ATOM 1464 O O . PHE A 1 176 ? -3.838 2.651 -15.119 1.00 89.81 176 PHE A O 1
ATOM 1471 N N . ARG A 1 177 ? -4.998 4.103 -13.855 1.00 81.12 177 ARG A N 1
ATOM 1472 C CA . ARG A 1 177 ? -5.078 5.157 -14.863 1.00 81.12 177 ARG A CA 1
ATOM 1473 C C . ARG A 1 177 ? -4.609 6.450 -14.207 1.00 81.12 177 ARG A C 1
ATOM 1475 O O . ARG A 1 177 ? -5.349 6.981 -13.386 1.00 81.12 177 ARG A O 1
ATOM 1482 N N . PRO A 1 178 ? -3.411 6.956 -14.542 1.00 63.59 178 PRO A N 1
ATOM 1483 C CA . PRO A 1 178 ? -2.864 8.154 -13.907 1.00 63.59 178 PRO A CA 1
ATOM 1484 C C . PRO A 1 178 ? -3.597 9.448 -14.301 1.00 63.59 178 PRO A C 1
ATOM 1486 O O . PRO A 1 178 ? -3.254 10.519 -13.815 1.00 63.59 178 PRO A O 1
ATOM 1489 N N . THR A 1 179 ? -4.601 9.384 -15.177 1.00 57.22 179 THR A N 1
ATOM 1490 C CA . THR A 1 179 ? -5.421 10.545 -15.527 1.00 57.22 179 THR A CA 1
ATOM 1491 C C . THR A 1 179 ? -6.469 10.827 -14.452 1.00 57.22 179 THR A C 1
ATOM 1493 O O . THR A 1 179 ? -7.175 9.890 -14.062 1.00 57.22 179 THR A O 1
ATOM 1496 N N . PRO A 1 180 ? -6.655 12.096 -14.044 1.00 46.25 180 PRO A N 1
ATOM 1497 C CA . PRO A 1 180 ? -7.780 12.484 -13.204 1.00 46.25 180 PRO A CA 1
ATOM 1498 C C . PRO A 1 180 ? -9.081 12.028 -13.866 1.00 46.25 180 PRO A C 1
ATOM 1500 O O . PRO A 1 180 ? -9.238 12.166 -15.083 1.00 46.25 180 PRO A O 1
ATOM 1503 N N . ARG A 1 181 ? -10.021 11.483 -13.088 1.00 41.16 181 ARG A N 1
ATOM 1504 C CA . ARG A 1 181 ? -11.402 11.401 -13.569 1.00 41.16 181 ARG A CA 1
ATOM 1505 C C . ARG A 1 181 ? -11.889 12.845 -13.709 1.00 41.16 181 ARG A C 1
ATOM 1507 O O . ARG A 1 181 ? -11.979 13.547 -12.708 1.00 41.16 181 ARG A O 1
ATOM 1514 N N . SER A 1 182 ? -12.086 13.276 -14.953 1.00 35.69 182 SER A N 1
ATOM 1515 C CA . SER A 1 182 ? -12.793 14.509 -15.315 1.00 35.69 182 SER A CA 1
ATOM 1516 C C . SER A 1 182 ? -14.219 14.499 -14.790 1.00 35.69 182 SER A C 1
ATOM 1518 O O . SER A 1 182 ? -14.832 13.408 -14.896 1.00 35.69 182 SER A O 1
#

Sequence (182 aa):
MKNTNEPDEEFLTTDQWLSIFCGLKIGLLQSREGLHRKLVKEDDEAWQAVIFGYAFAFVRNIHPLWVLARENQDYDAVFKWMENGIVQRVPVQLKMLPAMNPKETIDGLLEKAKKYSGNDLFLVLFMNRSEFFTTITVPRLQIRQLWLWGWSKPDHSEIYLARVDLEKPETFRVPFRPTPRS